Protein AF-A0A9W8IJ47-F1 (afdb_monomer)

Nearest PDB structures (foldseek):
  8hcu-assembly1_A  TM=3.667E-01  e=1.151E-02  Homo sapiens
  3mmt-assembly1_D  TM=3.413E-01  e=1.382E+00  Bartonella henselae
  5g5c-assembly1_A-2  TM=3.439E-01  e=2.532E+00  Pyrococcus furiosus
  1gwj-assembly1_A-2  TM=2.189E-01  e=1.820E+00  Pseudomonas putida

Structure (mmCIF, N/CA/C/O backbone):
data_AF-A0A9W8IJ47-F1
#
_entry.id   AF-A0A9W8IJ47-F1
#
loop_
_atom_site.group_PDB
_atom_site.id
_atom_site.type_symbol
_atom_site.label_atom_id
_atom_site.label_alt_id
_atom_site.label_comp_id
_atom_site.label_asym_id
_atom_site.label_entity_id
_atom_site.label_seq_id
_atom_site.pdbx_PDB_ins_code
_atom_site.Cartn_x
_atom_site.Cartn_y
_atom_site.Cartn_z
_atom_site.occupancy
_atom_site.B_iso_or_equiv
_atom_site.auth_seq_id
_atom_site.auth_comp_id
_atom_site.auth_asym_id
_atom_site.auth_atom_id
_atom_site.pdbx_PDB_model_num
ATOM 1 N N . MET A 1 1 ? -26.830 1.973 49.187 1.00 31.58 1 MET A N 1
ATOM 2 C CA . MET A 1 1 ? -27.663 2.700 48.203 1.00 31.58 1 MET A CA 1
ATOM 3 C C . MET A 1 1 ? -27.195 2.279 46.820 1.00 31.58 1 MET A C 1
ATOM 5 O O . MET A 1 1 ? -26.046 2.543 46.505 1.00 31.58 1 MET A O 1
ATOM 9 N N . ALA A 1 2 ? -28.014 1.557 46.052 1.00 24.42 2 ALA A N 1
ATOM 10 C CA . ALA A 1 2 ? -27.682 1.227 44.665 1.00 24.42 2 ALA A CA 1
ATOM 11 C C . ALA A 1 2 ? -27.904 2.474 43.785 1.00 24.42 2 ALA A C 1
ATOM 13 O O . ALA A 1 2 ? -28.911 3.161 43.996 1.00 24.42 2 ALA A O 1
ATOM 14 N N . PRO A 1 3 ? -26.999 2.806 42.847 1.00 35.06 3 PRO A N 1
ATOM 15 C CA . PRO A 1 3 ? -27.193 3.943 41.955 1.00 35.06 3 PRO A CA 1
ATOM 16 C C . PRO A 1 3 ? -28.468 3.740 41.124 1.00 35.06 3 PRO A C 1
ATOM 18 O O . PRO A 1 3 ? -28.726 2.654 40.604 1.00 35.06 3 PRO A O 1
ATOM 21 N N . ARG A 1 4 ? -29.307 4.781 41.037 1.00 37.47 4 ARG A N 1
ATOM 22 C CA . ARG A 1 4 ? -30.476 4.783 40.149 1.00 37.47 4 ARG A CA 1
ATOM 23 C C . ARG A 1 4 ? -29.964 4.718 38.712 1.00 37.47 4 ARG A C 1
ATOM 25 O O . ARG A 1 4 ? -29.234 5.608 38.297 1.00 37.47 4 ARG A O 1
ATOM 32 N N . VAL A 1 5 ? -30.354 3.672 37.984 1.00 43.00 5 VAL A N 1
ATOM 33 C CA . VAL A 1 5 ? -30.088 3.529 36.546 1.00 43.00 5 VAL A CA 1
ATOM 34 C C . VAL A 1 5 ? -30.678 4.748 35.839 1.00 43.00 5 VAL A C 1
ATOM 36 O O . VAL A 1 5 ? -31.900 4.901 35.810 1.00 43.00 5 VAL A O 1
ATOM 39 N N . SER A 1 6 ? -29.819 5.633 35.338 1.00 50.66 6 SER A N 1
ATOM 40 C CA . SER A 1 6 ? -30.209 6.759 34.495 1.00 50.66 6 SER A CA 1
ATOM 41 C C . SER A 1 6 ? -30.758 6.221 33.178 1.00 50.66 6 SER A C 1
ATOM 43 O O . SER A 1 6 ? -30.148 5.354 32.553 1.00 50.66 6 SER A O 1
ATOM 45 N N . GLU A 1 7 ? -31.937 6.691 32.781 1.00 53.53 7 GLU A N 1
ATOM 46 C CA . GLU A 1 7 ? -32.516 6.345 31.487 1.00 53.53 7 GLU A CA 1
ATOM 47 C C . GLU A 1 7 ? -31.620 6.885 30.368 1.00 53.53 7 GLU A C 1
ATOM 49 O O . GLU A 1 7 ? -31.210 8.044 30.398 1.00 53.53 7 GLU A O 1
ATOM 54 N N . VAL A 1 8 ? -31.297 6.031 29.397 1.00 53.56 8 VAL A N 1
ATOM 55 C CA . VAL A 1 8 ? -30.521 6.418 28.217 1.00 53.56 8 VAL A CA 1
ATOM 56 C C . VAL A 1 8 ? -31.500 6.850 27.130 1.00 53.56 8 VAL A C 1
ATOM 58 O O . VAL A 1 8 ? -32.439 6.113 26.810 1.00 53.56 8 VAL A O 1
ATOM 61 N N . SER A 1 9 ? -31.297 8.047 26.584 1.00 57.19 9 SER A N 1
ATOM 62 C CA . SER A 1 9 ? -32.042 8.577 25.443 1.00 57.19 9 SER A CA 1
ATOM 63 C C . SER A 1 9 ? -31.244 8.375 24.159 1.00 57.19 9 SER A C 1
ATOM 65 O O . SER A 1 9 ? -30.056 8.647 24.152 1.00 57.19 9 SER A O 1
ATOM 67 N N . LEU A 1 10 ? -31.875 7.922 23.079 1.00 59.38 10 LEU A N 1
ATOM 68 C CA . LEU A 1 10 ? -31.297 7.840 21.737 1.00 59.38 10 LEU A CA 1
ATOM 69 C C . LEU A 1 10 ? -32.091 8.753 20.819 1.00 59.38 10 LEU A C 1
ATOM 71 O O . LEU A 1 10 ? -33.274 8.509 20.613 1.00 59.38 10 LEU A O 1
ATOM 75 N N . ASP A 1 11 ? -31.441 9.743 20.227 1.00 63.72 11 ASP A N 1
ATOM 76 C CA . ASP A 1 11 ? -32.071 10.602 19.231 1.00 63.72 11 ASP A CA 1
ATOM 77 C C . ASP A 1 11 ? -31.804 10.064 17.826 1.00 63.72 11 ASP A C 1
ATOM 79 O O . ASP A 1 11 ? -30.655 9.943 17.399 1.00 63.72 11 ASP A O 1
ATOM 83 N N . ILE A 1 12 ? -32.871 9.731 17.103 1.00 61.84 12 ILE A N 1
ATOM 84 C CA . ILE A 1 12 ? -32.817 9.295 15.707 1.00 61.84 12 ILE A CA 1
ATOM 85 C C . ILE A 1 12 ? -33.383 10.419 14.844 1.00 61.84 12 ILE A C 1
ATOM 87 O O . ILE A 1 12 ? -34.569 10.727 14.934 1.00 61.84 12 ILE A O 1
ATOM 91 N N . GLY A 1 13 ? -32.533 11.029 14.019 1.00 55.03 13 GLY A N 1
ATOM 92 C CA . GLY A 1 13 ? -32.951 12.006 13.014 1.00 55.03 13 GLY A CA 1
ATOM 93 C C . GLY A 1 13 ? -33.505 11.325 11.763 1.00 55.03 13 GLY A C 1
ATOM 94 O O . GLY A 1 13 ? -32.897 10.371 11.272 1.00 55.03 13 GLY A O 1
ATOM 95 N N . ASP A 1 14 ? -34.630 11.808 11.240 1.00 62.34 14 ASP A N 1
ATOM 96 C CA . ASP A 1 14 ? -35.089 11.461 9.892 1.00 62.34 14 ASP A CA 1
ATOM 97 C C . ASP A 1 14 ? -34.428 12.347 8.813 1.00 62.34 14 ASP A C 1
ATOM 99 O O . ASP A 1 14 ? -33.626 13.237 9.107 1.00 62.34 14 ASP A O 1
ATOM 103 N N . ALA A 1 15 ? -34.731 12.076 7.539 1.00 59.12 15 ALA A N 1
ATOM 104 C CA . ALA A 1 15 ? -34.169 12.814 6.403 1.00 59.12 15 ALA A CA 1
ATOM 105 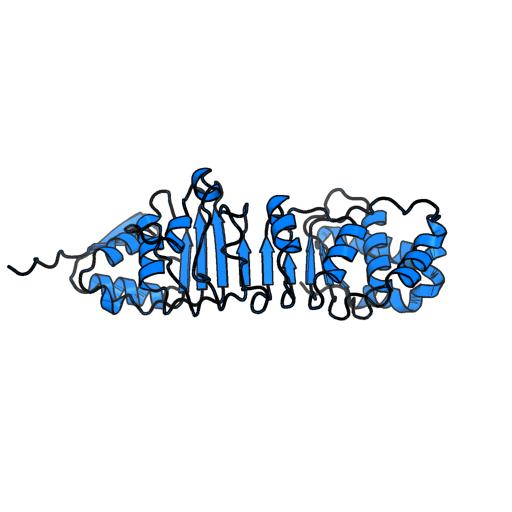C C . ALA A 1 15 ? -34.600 14.292 6.355 1.00 59.12 15 ALA A C 1
ATOM 107 O O . ALA A 1 15 ? -33.936 15.097 5.702 1.00 59.12 15 ALA A O 1
ATOM 108 N N . ASP A 1 16 ? -35.675 14.640 7.063 1.00 70.75 16 ASP A N 1
ATOM 109 C CA . ASP A 1 16 ? -36.245 15.984 7.131 1.00 70.75 16 ASP A CA 1
ATOM 110 C C . ASP A 1 16 ? -35.746 16.757 8.368 1.00 70.75 16 ASP A C 1
ATOM 112 O O . ASP A 1 16 ? -36.112 17.913 8.581 1.00 70.75 16 ASP A O 1
ATOM 116 N N . GLY A 1 17 ? -34.872 16.139 9.172 1.00 67.38 17 GLY A N 1
ATOM 117 C CA . GLY A 1 17 ? -34.279 16.734 10.366 1.00 67.38 17 GLY A CA 1
ATOM 118 C C . GLY A 1 17 ? -35.148 16.633 11.621 1.00 67.38 17 GLY A C 1
ATOM 119 O O . GLY A 1 17 ? -34.801 17.243 12.635 1.00 67.38 17 GLY A O 1
ATOM 120 N N . ASN A 1 18 ? -36.245 15.868 11.603 1.00 63.78 18 ASN A N 1
ATOM 121 C CA . ASN A 1 18 ? -37.026 15.619 12.811 1.00 63.78 18 ASN A CA 1
ATOM 122 C C . ASN A 1 18 ? -36.305 14.600 13.692 1.00 63.78 18 ASN A C 1
ATOM 124 O O . ASN A 1 18 ? -35.883 13.540 13.229 1.00 63.78 18 ASN A O 1
ATOM 128 N N . LEU A 1 19 ? -36.195 14.906 14.983 1.00 58.25 19 LEU A N 1
ATOM 129 C CA . LEU A 1 19 ? -35.566 14.030 15.965 1.00 58.25 19 LEU A CA 1
ATOM 130 C C . LEU A 1 19 ? -36.628 13.198 16.685 1.00 58.25 19 LEU A C 1
ATOM 132 O O . LEU A 1 19 ? -37.563 13.734 17.276 1.00 58.25 19 LEU A O 1
ATOM 136 N N . THR A 1 20 ? -36.454 11.879 16.664 1.00 60.31 20 THR A N 1
ATOM 137 C CA . THR A 1 20 ? -37.205 10.939 17.497 1.00 60.31 20 THR A CA 1
ATOM 138 C C . THR A 1 20 ? -36.323 10.480 18.650 1.00 60.31 20 THR A C 1
ATOM 140 O O . THR A 1 20 ? -35.382 9.717 18.441 1.00 60.31 20 THR A O 1
ATOM 143 N N . THR A 1 21 ? -36.643 10.913 19.868 1.00 65.56 21 THR A N 1
ATOM 144 C CA . THR A 1 21 ? -35.949 10.487 21.089 1.00 65.56 21 THR A CA 1
ATOM 145 C C . THR A 1 21 ? -36.555 9.191 21.633 1.00 65.56 21 THR A C 1
ATOM 147 O O . THR A 1 21 ? -37.711 9.158 22.051 1.00 65.56 21 THR A O 1
ATOM 150 N N . ILE A 1 22 ? -35.768 8.119 21.689 1.00 62.53 22 ILE A N 1
ATOM 151 C CA . ILE A 1 22 ? -36.112 6.856 22.349 1.00 62.53 22 ILE A CA 1
ATOM 152 C C . ILE A 1 22 ? -35.469 6.843 23.737 1.00 62.53 22 ILE A C 1
ATOM 154 O O . ILE A 1 22 ? -34.258 6.684 23.859 1.00 62.53 22 ILE A O 1
ATOM 158 N N . ILE A 1 23 ? -36.269 6.981 24.793 1.00 59.66 23 ILE A N 1
ATOM 159 C CA . ILE A 1 23 ? -35.800 6.948 26.186 1.00 59.66 23 ILE A CA 1
ATOM 160 C C . ILE A 1 23 ? -36.163 5.601 26.808 1.00 59.66 23 ILE A C 1
ATOM 162 O O . ILE A 1 23 ? -37.322 5.189 26.767 1.00 59.66 23 ILE A O 1
ATOM 166 N N . GLY A 1 24 ? -35.190 4.902 27.396 1.00 61.34 24 GLY A N 1
ATOM 167 C CA . GLY A 1 24 ? -35.4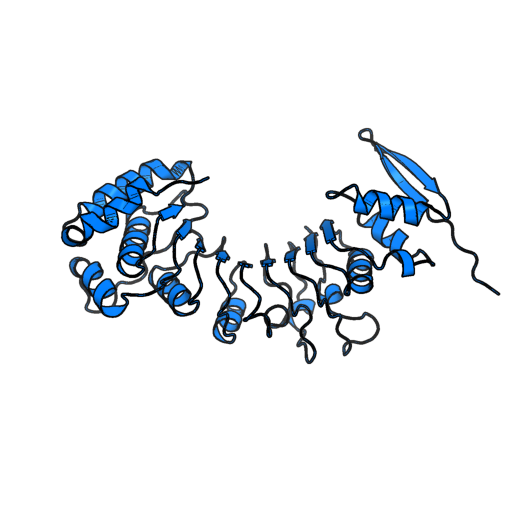84 3.673 28.128 1.00 61.34 24 GLY A CA 1
ATOM 168 C C . GLY A 1 24 ? -34.269 2.843 28.535 1.00 61.34 24 GLY A C 1
ATOM 169 O O . GLY A 1 24 ? -33.184 2.936 27.967 1.00 61.34 24 GLY A O 1
ATOM 170 N N . LYS A 1 25 ? -34.470 1.944 29.508 1.00 53.31 25 LYS A N 1
ATOM 171 C CA . LYS A 1 25 ? -33.441 0.985 29.968 1.00 53.31 25 LYS A CA 1
ATOM 172 C C . LYS A 1 25 ? -32.910 0.068 28.861 1.00 53.31 25 LYS A C 1
ATOM 174 O O . LYS A 1 25 ? -31.796 -0.428 28.961 1.00 53.31 25 LYS A O 1
ATOM 179 N N . HIS A 1 26 ? -33.701 -0.152 27.811 1.00 54.47 26 HIS A N 1
ATOM 180 C CA . HIS A 1 26 ? -33.344 -1.022 26.690 1.00 54.47 26 HIS A CA 1
ATOM 181 C C . HIS A 1 26 ? -32.793 -0.257 25.479 1.00 54.47 26 HIS A C 1
ATOM 183 O O . HIS A 1 26 ? -32.459 -0.872 24.469 1.00 54.47 26 HIS A O 1
ATOM 189 N N . THR A 1 27 ? -32.647 1.068 25.566 1.00 60.47 27 THR A N 1
ATOM 190 C CA . THR A 1 27 ? -32.101 1.885 24.477 1.00 60.47 27 THR A CA 1
ATOM 191 C C . THR A 1 27 ? -30.657 1.495 24.147 1.00 60.47 27 THR A C 1
ATOM 193 O O . THR A 1 27 ? -30.306 1.442 22.972 1.00 60.47 27 THR A O 1
ATOM 196 N N . CYS A 1 28 ? -29.855 1.081 25.141 1.00 55.84 28 CYS A N 1
ATOM 197 C CA . CYS A 1 28 ? -28.520 0.512 24.908 1.00 55.84 28 CYS A CA 1
ATOM 198 C C . CYS A 1 28 ? -28.578 -0.765 24.045 1.00 55.84 28 CYS A C 1
ATOM 200 O O . CYS A 1 28 ? -27.729 -0.946 23.179 1.00 55.84 28 CYS A O 1
ATOM 202 N N . PHE A 1 29 ? -29.599 -1.622 24.215 1.00 53.69 29 PHE A N 1
ATOM 203 C CA . PHE A 1 29 ? -29.802 -2.823 23.387 1.00 53.69 29 PHE A CA 1
ATOM 204 C C . PHE A 1 29 ? -30.261 -2.485 21.970 1.00 53.69 29 PHE A C 1
ATOM 206 O O . PHE A 1 29 ? -29.869 -3.168 21.030 1.00 53.69 29 PHE A O 1
ATOM 213 N N . LEU A 1 30 ? -31.093 -1.456 21.800 1.00 59.81 30 LEU A N 1
ATOM 214 C CA . LEU A 1 30 ? -31.491 -0.957 20.483 1.00 59.81 30 LEU A CA 1
ATOM 215 C C . LEU A 1 30 ? -30.288 -0.352 19.754 1.00 59.81 30 LEU A C 1
ATOM 217 O O . LEU A 1 30 ? -30.065 -0.705 18.607 1.00 59.81 30 LEU A O 1
ATOM 221 N N . LEU A 1 31 ? -29.456 0.441 20.432 1.00 62.28 31 LEU A N 1
ATOM 222 C CA . LEU A 1 31 ? -28.173 0.930 19.916 1.00 62.28 31 LEU A CA 1
ATOM 223 C C . LEU A 1 31 ? -27.217 -0.210 19.541 1.00 62.28 31 LEU A C 1
ATOM 225 O O . LEU A 1 31 ? -26.634 -0.168 18.466 1.00 62.28 31 LEU A O 1
ATOM 229 N N . LEU A 1 32 ? -27.086 -1.238 20.386 1.00 57.38 32 LEU A N 1
ATOM 230 C CA . LEU A 1 32 ? -26.255 -2.426 20.133 1.00 57.38 32 LEU A CA 1
ATOM 231 C C . LEU A 1 32 ? -26.757 -3.265 18.953 1.00 57.38 32 LEU A C 1
ATOM 233 O O . LEU A 1 32 ? -25.961 -3.720 18.137 1.00 57.38 32 LEU A O 1
ATOM 237 N N . ASN A 1 33 ? -28.070 -3.482 18.853 1.00 52.88 33 ASN A N 1
ATOM 238 C CA . ASN A 1 33 ? -28.674 -4.223 17.743 1.00 52.88 33 ASN A CA 1
ATOM 239 C C . ASN A 1 33 ? -28.635 -3.407 16.447 1.00 52.88 33 ASN A C 1
ATOM 241 O O . ASN A 1 33 ? -28.330 -3.938 15.384 1.00 52.88 33 ASN A O 1
ATOM 245 N N . LEU A 1 34 ? -28.887 -2.100 16.525 1.00 60.19 34 LEU A N 1
ATOM 246 C CA . LEU A 1 34 ? -28.758 -1.202 15.385 1.00 60.19 34 LEU A CA 1
ATOM 247 C C . LEU A 1 34 ? -27.296 -1.067 14.954 1.00 60.19 34 LEU A C 1
ATOM 249 O O . LEU A 1 34 ? -27.063 -1.018 13.759 1.00 60.19 34 LEU A O 1
ATOM 253 N N . SER A 1 35 ? -26.307 -1.091 15.852 1.00 55.88 35 SER A N 1
ATOM 254 C CA . SER A 1 35 ? -24.886 -1.065 15.473 1.00 55.88 35 SER A CA 1
ATOM 255 C C . SER A 1 35 ? -24.400 -2.392 14.881 1.00 55.88 35 SER A C 1
ATOM 257 O O . SER A 1 35 ? -23.571 -2.390 13.973 1.00 55.88 35 SER A O 1
ATOM 259 N N . THR A 1 36 ? -24.951 -3.533 15.313 1.00 49.91 36 THR A N 1
ATOM 260 C CA . THR A 1 36 ? -24.668 -4.836 14.679 1.00 49.91 36 THR A CA 1
ATOM 261 C C . THR A 1 36 ? -25.337 -4.990 13.311 1.00 49.91 36 THR A C 1
ATOM 263 O O . THR A 1 36 ? -24.776 -5.648 12.432 1.00 49.91 36 THR A O 1
ATOM 266 N N . ILE A 1 37 ? -26.512 -4.385 13.103 1.00 48.31 37 ILE A N 1
ATOM 267 C CA . ILE A 1 37 ? -27.277 -4.471 11.847 1.00 48.31 37 ILE A CA 1
ATOM 268 C C . ILE A 1 37 ? -26.858 -3.375 10.851 1.00 48.31 37 ILE A C 1
ATOM 270 O O . ILE A 1 37 ? -26.658 -3.648 9.665 1.00 48.31 37 ILE A O 1
ATOM 274 N N . ALA A 1 38 ? -26.678 -2.138 11.307 1.00 48.47 38 ALA A N 1
ATOM 275 C CA . ALA A 1 38 ? -26.280 -0.998 10.490 1.00 48.47 38 ALA A CA 1
ATOM 276 C C . ALA A 1 38 ? -24.753 -0.935 10.389 1.00 48.47 38 ALA A C 1
ATOM 278 O O . ALA A 1 38 ? -24.094 -0.110 11.013 1.00 48.47 38 ALA A O 1
ATOM 279 N N . ARG A 1 39 ? -24.185 -1.794 9.537 1.00 45.72 39 ARG A N 1
ATOM 280 C CA . ARG A 1 39 ? -22.751 -1.858 9.189 1.00 45.72 39 ARG A CA 1
ATOM 281 C C . ARG A 1 39 ? -22.115 -0.545 8.678 1.00 45.72 39 ARG A C 1
ATOM 283 O O . ARG A 1 39 ? -21.010 -0.621 8.152 1.00 45.72 39 ARG A O 1
ATOM 290 N N . LYS A 1 40 ? -22.783 0.618 8.708 1.00 43.09 40 LYS A N 1
ATOM 291 C CA . LYS A 1 40 ? -22.307 1.797 7.965 1.00 43.09 40 LYS A CA 1
ATOM 292 C C . LYS A 1 40 ? -22.417 3.184 8.587 1.00 43.09 40 LYS A C 1
ATOM 294 O O . LYS A 1 40 ? -21.742 4.049 8.051 1.00 43.09 40 LYS A O 1
ATOM 299 N N . THR A 1 41 ? -23.175 3.454 9.651 1.00 43.94 41 THR A N 1
ATOM 300 C CA . THR A 1 41 ? -23.253 4.844 10.163 1.00 43.94 41 THR A CA 1
ATOM 301 C C . THR A 1 41 ? -24.040 4.924 11.471 1.00 43.94 41 THR A C 1
ATOM 303 O O . THR A 1 41 ? -25.230 5.225 11.468 1.00 43.94 41 THR A O 1
ATOM 306 N N . LEU A 1 42 ? -23.397 4.675 12.614 1.00 48.00 42 LEU A N 1
ATOM 307 C CA . LEU A 1 42 ? -23.976 5.009 13.921 1.00 48.00 42 LEU A CA 1
ATOM 308 C C . LEU A 1 42 ? -23.004 5.858 14.754 1.00 48.00 42 LEU A C 1
ATOM 310 O O . LEU A 1 42 ? -22.061 5.370 15.363 1.00 48.00 42 LEU A O 1
ATOM 314 N N . PHE A 1 43 ? -23.285 7.160 14.654 1.00 54.94 43 PHE A N 1
ATOM 315 C CA . PHE A 1 43 ? -22.956 8.357 15.432 1.00 54.94 43 PHE A CA 1
ATOM 316 C C . PHE A 1 43 ? -22.051 8.251 16.671 1.00 54.94 43 PHE A C 1
ATOM 318 O O . PHE A 1 43 ? -22.380 7.587 17.652 1.00 54.94 43 PHE A O 1
ATOM 325 N N . ALA A 1 44 ? -21.024 9.110 16.700 1.00 53.59 44 ALA A N 1
ATOM 326 C CA . ALA A 1 44 ? -20.198 9.421 17.872 1.00 53.59 44 ALA A CA 1
ATOM 327 C C . ALA A 1 44 ? -21.020 9.747 19.144 1.00 53.59 44 ALA A C 1
ATOM 329 O O . ALA A 1 44 ? -20.644 9.347 20.247 1.00 53.59 44 ALA A O 1
ATOM 330 N N . ASN A 1 45 ? -22.193 10.380 18.996 1.00 53.94 45 ASN A N 1
ATOM 331 C CA . ASN A 1 45 ? -23.114 10.656 20.109 1.00 53.94 45 ASN A CA 1
ATOM 332 C C . ASN A 1 45 ? -23.708 9.384 20.739 1.00 53.94 45 ASN A C 1
ATOM 334 O O . ASN A 1 45 ? -23.854 9.317 21.960 1.00 53.94 45 ASN A O 1
ATOM 338 N N . GLY A 1 46 ? -23.987 8.352 19.935 1.00 60.19 46 GLY A N 1
ATOM 339 C CA . GLY A 1 46 ? -24.446 7.055 20.438 1.00 60.19 46 GLY A CA 1
ATOM 340 C C . GLY A 1 46 ? -23.366 6.341 21.256 1.00 60.19 46 GLY A C 1
ATOM 341 O O . GLY A 1 46 ? -23.677 5.693 22.253 1.00 60.19 46 GLY A O 1
ATOM 342 N N . CYS A 1 47 ? -22.088 6.520 20.905 1.00 62.53 47 CYS A N 1
ATOM 343 C CA . CYS A 1 47 ? -20.968 5.951 21.658 1.00 62.53 47 CYS A CA 1
ATOM 344 C C . CYS A 1 47 ? -20.844 6.556 23.064 1.00 62.53 47 CYS A C 1
ATOM 346 O O . CYS A 1 47 ? -20.678 5.806 24.024 1.00 62.53 47 CYS A O 1
ATOM 348 N N . LYS A 1 48 ? -21.009 7.879 23.220 1.00 62.69 48 LYS A N 1
ATOM 349 C CA . LYS A 1 48 ? -21.008 8.538 24.545 1.00 62.69 48 LYS A CA 1
ATOM 350 C C . LYS A 1 48 ? -22.110 7.992 25.455 1.00 62.69 48 LYS A C 1
ATOM 352 O O . LYS A 1 48 ? -21.881 7.715 26.630 1.00 62.69 48 LYS A O 1
ATOM 357 N N . GLN A 1 49 ? -23.300 7.787 24.896 1.00 61.97 49 GLN A N 1
ATOM 358 C CA . GLN A 1 49 ? -24.447 7.239 25.622 1.00 61.97 49 GLN A CA 1
ATOM 359 C C . GLN A 1 49 ? -24.269 5.754 25.973 1.00 61.97 49 GLN A C 1
ATOM 361 O O . GLN A 1 49 ? -24.657 5.335 27.062 1.00 61.97 49 GLN A O 1
ATOM 366 N N . LEU A 1 50 ? -23.648 4.963 25.089 1.00 62.97 50 LEU A N 1
ATOM 367 C CA . LEU A 1 50 ? -23.322 3.555 25.345 1.00 62.97 50 LEU A CA 1
ATOM 368 C C . LEU A 1 50 ? -22.299 3.391 26.472 1.00 62.97 50 LEU A C 1
ATOM 370 O O . LEU A 1 50 ? -22.467 2.517 27.319 1.00 62.97 50 LEU A O 1
ATOM 374 N N . VAL A 1 51 ? -21.274 4.243 26.507 1.00 62.72 51 VAL A N 1
ATOM 375 C CA . VAL A 1 51 ? -20.263 4.261 27.575 1.00 62.72 51 VAL A CA 1
ATOM 376 C C . VAL A 1 51 ? -20.881 4.595 28.936 1.00 62.72 51 VAL A C 1
ATOM 378 O O . VAL A 1 51 ? -20.473 4.037 29.950 1.00 62.72 51 VAL A O 1
ATOM 381 N N . ALA A 1 52 ? -21.894 5.462 28.977 1.00 63.06 52 ALA A N 1
ATOM 382 C CA . ALA A 1 52 ? -22.598 5.809 30.212 1.00 63.06 52 ALA A CA 1
ATOM 383 C C . ALA A 1 52 ? -23.565 4.711 30.710 1.00 63.06 52 ALA A C 1
ATOM 385 O O . ALA A 1 52 ? -24.157 4.853 31.783 1.00 63.06 52 ALA A O 1
ATOM 386 N N . CYS A 1 53 ? -23.758 3.625 29.950 1.00 62.34 53 CYS A N 1
ATOM 387 C CA . CYS A 1 53 ? -24.696 2.559 30.288 1.00 62.34 53 CYS A CA 1
ATOM 388 C C . CYS A 1 53 ? -24.092 1.629 31.365 1.00 62.34 53 CYS A C 1
ATOM 390 O O . CYS A 1 53 ? -23.074 0.990 31.110 1.00 62.34 53 CYS A O 1
ATOM 392 N N . PRO A 1 54 ? -24.701 1.483 32.559 1.00 58.81 54 PRO A N 1
ATOM 393 C CA . PRO A 1 54 ? -24.126 0.692 33.655 1.00 58.81 54 PRO A CA 1
ATOM 394 C C . PRO A 1 54 ? -24.002 -0.815 33.355 1.00 58.81 54 PRO A C 1
ATOM 396 O O . PRO A 1 54 ? -23.211 -1.496 34.001 1.00 58.81 54 PRO A O 1
ATOM 399 N N . ASP A 1 55 ? -24.714 -1.327 32.343 1.00 62.59 55 ASP A N 1
ATOM 400 C CA . ASP A 1 55 ? -24.615 -2.709 31.842 1.00 62.59 55 ASP A CA 1
ATOM 401 C C . ASP A 1 55 ? -23.571 -2.860 30.708 1.00 62.59 55 ASP A C 1
ATOM 403 O O . ASP A 1 55 ? -23.767 -3.578 29.724 1.00 62.59 55 ASP A O 1
ATOM 407 N N . LEU A 1 56 ? -22.422 -2.193 30.857 1.00 57.31 56 LEU A N 1
ATOM 408 C CA . LEU A 1 56 ? -21.272 -2.214 29.937 1.00 57.31 56 LEU A CA 1
ATOM 409 C C . LEU A 1 56 ? -20.814 -3.623 29.523 1.00 57.31 56 LEU A C 1
ATOM 411 O O . LEU A 1 56 ? -20.336 -3.807 28.406 1.00 57.31 56 LEU A O 1
ATOM 415 N N . ALA A 1 57 ? -21.019 -4.635 30.373 1.00 56.41 57 ALA A N 1
ATOM 416 C CA . ALA A 1 57 ? -20.666 -6.029 30.091 1.00 56.41 57 ALA A CA 1
ATOM 417 C C . ALA A 1 57 ? -21.337 -6.599 28.821 1.00 56.41 57 ALA A C 1
ATOM 419 O O . ALA A 1 57 ? -20.810 -7.526 28.205 1.00 56.41 57 ALA A O 1
ATOM 420 N N . LEU A 1 58 ? -22.487 -6.053 28.408 1.00 55.16 58 LEU A N 1
ATOM 421 C CA . LEU A 1 58 ? -23.180 -6.445 27.174 1.00 55.16 58 LEU A CA 1
ATOM 422 C C . LEU A 1 58 ? -22.591 -5.795 25.916 1.00 55.16 58 LEU A C 1
ATOM 424 O O . LEU A 1 58 ? -22.757 -6.334 24.822 1.00 55.16 58 LEU A O 1
ATOM 428 N N . VAL A 1 59 ? -21.882 -4.674 26.068 1.00 58.84 59 VAL A N 1
ATOM 429 C CA . VAL A 1 59 ? -21.230 -3.944 24.973 1.00 58.84 59 VAL A CA 1
ATOM 430 C C . VAL A 1 59 ? -19.930 -4.632 24.534 1.00 58.84 59 VAL A C 1
ATOM 432 O O . VAL A 1 59 ? -19.512 -4.418 23.405 1.00 58.84 59 VAL A O 1
ATOM 435 N N . CYS A 1 60 ? -19.343 -5.509 25.362 1.00 64.94 60 CYS A N 1
ATOM 436 C CA . CYS A 1 60 ? -18.044 -6.190 25.187 1.00 64.94 60 CYS A CA 1
ATOM 437 C C . CYS A 1 60 ? -17.982 -7.284 24.093 1.00 64.94 60 CYS A C 1
ATOM 439 O O . CYS A 1 60 ? -17.321 -8.310 24.277 1.00 64.94 60 CYS A O 1
ATOM 441 N N . LYS A 1 61 ? -18.713 -7.137 22.984 1.00 79.50 61 LYS A N 1
ATOM 442 C CA . LYS A 1 61 ? -18.713 -8.115 21.877 1.00 79.50 61 LYS A CA 1
ATOM 443 C C . LYS A 1 61 ? -18.611 -7.492 20.489 1.00 79.50 61 LYS A C 1
ATOM 445 O O . LYS A 1 61 ? -18.882 -8.172 19.498 1.00 79.50 61 LYS A O 1
ATOM 450 N N . LEU A 1 62 ? -18.235 -6.221 20.384 1.00 84.19 62 LEU A N 1
ATOM 451 C CA . LEU A 1 62 ? -18.042 -5.596 19.080 1.00 84.19 62 LEU A CA 1
ATOM 452 C C . LEU A 1 62 ? -16.840 -6.226 18.375 1.00 84.19 62 LEU A C 1
ATOM 454 O O . LEU A 1 62 ? -15.749 -6.324 18.933 1.00 84.19 62 LEU A O 1
ATOM 458 N N . SER A 1 63 ? -17.048 -6.639 17.126 1.00 88.38 63 SER A N 1
ATOM 459 C CA . SER A 1 63 ? -15.987 -7.141 16.248 1.00 88.38 63 SER A CA 1
ATOM 460 C C . SER A 1 63 ? -15.507 -6.092 15.246 1.00 88.38 63 SER A C 1
ATOM 462 O O . SER A 1 63 ? -14.468 -6.279 14.619 1.00 88.38 63 SER A O 1
ATOM 464 N N . CYS A 1 64 ? -16.249 -4.998 15.069 1.00 89.81 64 CYS A N 1
ATOM 465 C CA . CYS A 1 64 ? -15.934 -3.938 14.119 1.00 89.81 64 CYS A CA 1
ATOM 466 C C . CYS A 1 64 ? -16.340 -2.574 14.686 1.00 89.81 64 CYS A C 1
ATOM 468 O O . CYS A 1 64 ? -17.442 -2.443 15.221 1.00 89.81 64 CYS A O 1
ATOM 470 N N . ILE A 1 65 ? -15.471 -1.578 14.531 1.00 88.56 65 ILE A N 1
ATOM 471 C CA . ILE A 1 65 ? -15.782 -0.155 14.684 1.00 88.56 65 ILE A CA 1
ATOM 472 C C . ILE A 1 65 ? -15.476 0.515 13.351 1.00 88.56 65 ILE A C 1
ATOM 474 O O . ILE A 1 65 ? -14.389 0.346 12.809 1.00 88.56 65 ILE A O 1
ATOM 478 N N . ASP A 1 66 ? -16.440 1.258 12.829 1.00 86.81 66 ASP A N 1
ATOM 479 C CA . ASP A 1 66 ? -16.347 1.966 11.556 1.00 86.81 66 ASP A CA 1
ATOM 480 C C . ASP A 1 66 ? -17.087 3.297 11.724 1.00 86.81 66 ASP A C 1
ATOM 482 O O . ASP A 1 66 ? -18.319 3.329 11.806 1.00 86.81 66 ASP A O 1
ATOM 486 N N . CYS A 1 67 ? -16.340 4.383 11.937 1.00 86.38 67 CYS A N 1
ATOM 487 C CA . CYS A 1 67 ? -16.941 5.657 12.317 1.00 86.38 67 CYS A CA 1
ATOM 488 C C . CYS A 1 67 ? -16.109 6.883 11.935 1.00 86.38 67 CYS A C 1
ATOM 490 O O . CYS A 1 67 ? -14.877 6.888 11.978 1.00 86.38 67 CYS A O 1
ATOM 492 N N . ASN A 1 68 ? -16.824 7.969 11.643 1.00 86.19 68 ASN A N 1
ATOM 493 C CA . ASN A 1 68 ? -16.268 9.314 11.604 1.00 86.19 68 ASN A CA 1
ATOM 494 C C . ASN A 1 68 ? -16.366 9.934 13.007 1.00 86.19 68 ASN A C 1
ATOM 496 O O . ASN A 1 68 ? -17.452 9.932 13.590 1.00 86.19 68 ASN A O 1
ATOM 500 N N . ILE A 1 69 ? -15.260 10.448 13.536 1.00 86.12 69 ILE A N 1
ATOM 501 C CA . ILE A 1 69 ? -15.189 11.065 14.864 1.00 86.12 69 ILE A CA 1
ATOM 502 C C . ILE A 1 69 ? -15.001 12.578 14.753 1.00 86.12 69 ILE A C 1
ATOM 504 O O . ILE A 1 69 ? -14.266 13.075 13.893 1.00 86.12 69 ILE A O 1
ATOM 508 N N . ASP A 1 70 ? -15.699 13.299 15.623 1.00 84.88 70 ASP A N 1
ATOM 509 C CA . ASP A 1 70 ? -15.555 14.740 15.809 1.00 84.88 70 ASP A CA 1
ATOM 510 C C . ASP A 1 70 ? -14.425 15.051 16.812 1.00 84.88 70 ASP A C 1
ATOM 512 O O . ASP A 1 70 ? -13.590 14.190 17.105 1.00 84.88 70 ASP A O 1
ATOM 516 N N . GLU A 1 71 ? -14.365 16.291 17.302 1.00 81.31 71 GLU A N 1
ATOM 517 C CA . GLU A 1 71 ? -13.366 16.733 18.286 1.00 81.31 71 GLU A CA 1
ATOM 518 C C . GLU A 1 71 ? -13.446 15.946 19.610 1.00 81.31 71 GLU A C 1
ATOM 520 O O . GLU A 1 71 ? -12.423 15.724 20.256 1.00 81.31 71 GLU A O 1
ATOM 525 N N . ASP A 1 72 ? -14.629 15.454 20.002 1.00 83.31 72 ASP A N 1
ATOM 526 C CA . ASP A 1 72 ? -14.815 14.675 21.229 1.00 83.31 72 ASP A CA 1
ATOM 527 C C . ASP A 1 72 ? -14.879 13.172 20.923 1.00 83.31 72 ASP A C 1
ATOM 529 O O . ASP A 1 72 ? -15.909 12.492 21.004 1.00 83.31 72 ASP A O 1
ATOM 533 N N . SER A 1 73 ? -13.701 12.658 20.583 1.00 82.00 73 SER A N 1
ATOM 534 C CA . SER A 1 73 ? -13.443 11.255 20.247 1.00 82.00 73 SER A CA 1
ATOM 535 C C . SER A 1 73 ? -13.451 10.290 21.443 1.00 82.00 73 SER A C 1
ATOM 537 O O . SER A 1 73 ? -13.435 9.069 21.245 1.00 82.00 73 SER A O 1
ATOM 539 N N . SER A 1 74 ? -13.502 10.810 22.674 1.00 84.62 74 SER A N 1
ATOM 540 C CA . SER A 1 74 ? -13.284 10.058 23.919 1.00 84.62 74 SER A CA 1
ATOM 541 C C . SER A 1 74 ? -14.170 8.811 24.031 1.00 84.62 74 SER A C 1
ATOM 543 O O . SER A 1 74 ? -13.678 7.707 24.271 1.00 84.62 74 SER A O 1
ATOM 545 N N . GLY A 1 75 ? -15.469 8.953 23.751 1.00 83.19 75 GLY A N 1
ATOM 546 C CA . GLY A 1 75 ? -16.434 7.856 23.844 1.00 83.19 75 GLY A CA 1
ATOM 547 C C . GLY A 1 75 ? -16.182 6.726 22.841 1.00 83.19 75 GLY A C 1
ATOM 548 O O . GLY A 1 75 ? -16.368 5.556 23.171 1.00 83.19 75 GLY A O 1
ATOM 549 N N . VAL A 1 76 ? -15.725 7.044 21.626 1.00 86.31 76 VAL A N 1
ATOM 550 C CA . VAL A 1 76 ? -15.411 6.034 20.600 1.00 86.31 76 VAL A CA 1
ATOM 551 C C . VAL A 1 76 ? -14.137 5.279 20.961 1.00 86.31 76 VAL A C 1
ATOM 553 O O . VAL A 1 76 ? -14.102 4.052 20.866 1.00 86.31 76 VAL A O 1
ATOM 556 N N . LEU A 1 77 ? -13.105 5.993 21.410 1.00 89.94 77 LEU A N 1
ATOM 557 C CA . LEU A 1 77 ? -11.851 5.377 21.838 1.00 89.94 77 LEU A CA 1
ATOM 558 C C . LEU A 1 77 ? -12.070 4.499 23.075 1.00 89.94 77 LEU A C 1
ATOM 560 O O . LEU A 1 77 ? -11.586 3.371 23.129 1.00 89.94 77 LEU A O 1
ATOM 564 N N . GLN A 1 78 ? -12.877 4.946 24.039 1.00 87.06 78 GLN A N 1
ATOM 565 C CA . GLN A 1 78 ? -13.267 4.126 25.184 1.00 87.06 78 GLN A CA 1
ATOM 566 C C . GLN A 1 78 ? -14.054 2.881 24.766 1.00 87.06 78 GLN A C 1
ATOM 568 O O . GLN A 1 78 ? -13.760 1.784 25.240 1.00 87.06 78 GLN A O 1
ATOM 573 N N . LEU A 1 79 ? -15.004 3.017 23.838 1.00 86.44 79 LEU A N 1
ATOM 574 C CA . LEU A 1 79 ? -15.740 1.880 23.292 1.00 86.44 79 LEU A CA 1
ATOM 575 C C . LEU A 1 79 ? -14.808 0.864 22.616 1.00 86.44 79 LEU A C 1
ATOM 577 O O . LEU A 1 79 ? -14.993 -0.343 22.794 1.00 86.44 79 LEU A O 1
ATOM 581 N N . ALA A 1 80 ? -13.802 1.341 21.876 1.00 91.12 80 ALA A N 1
ATOM 582 C CA . ALA A 1 80 ? -12.784 0.488 21.276 1.00 91.12 80 ALA A CA 1
ATOM 583 C C . ALA A 1 80 ? -12.002 -0.286 22.344 1.00 91.12 80 ALA A C 1
ATOM 585 O O . ALA A 1 80 ? -11.905 -1.510 22.264 1.00 91.12 80 ALA A O 1
ATOM 586 N N . ARG A 1 81 ? -11.541 0.400 23.395 1.00 91.69 81 ARG A N 1
ATOM 587 C CA . ARG A 1 81 ? -10.801 -0.219 24.504 1.00 91.69 81 ARG A CA 1
ATOM 588 C C . ARG A 1 81 ? -11.618 -1.282 25.239 1.00 91.69 81 ARG A C 1
ATOM 590 O O . ARG A 1 81 ? -11.136 -2.391 25.454 1.00 91.69 81 ARG A O 1
ATOM 597 N N . LEU A 1 82 ? -12.886 -0.994 25.534 1.00 89.00 82 LEU A N 1
ATOM 598 C CA . LEU A 1 82 ? -13.819 -1.939 26.169 1.00 89.00 82 LEU A CA 1
ATOM 599 C C . LEU A 1 82 ? -14.071 -3.206 25.336 1.00 89.00 82 LEU A C 1
ATOM 601 O O . LEU A 1 82 ? -14.514 -4.224 25.869 1.00 89.00 82 LEU A O 1
ATOM 605 N N . ASN A 1 83 ? -13.793 -3.144 24.034 1.00 90.94 83 ASN A N 1
ATOM 606 C CA . ASN A 1 83 ? -13.956 -4.236 23.081 1.00 90.94 83 ASN A CA 1
ATOM 607 C C . ASN A 1 83 ? -12.622 -4.756 22.532 1.00 90.94 83 ASN A C 1
ATOM 609 O O . ASN A 1 83 ? -12.609 -5.497 21.547 1.00 90.94 83 ASN A O 1
ATOM 613 N N . ALA A 1 84 ? -11.490 -4.415 23.154 1.00 94.38 84 ALA A N 1
ATOM 614 C CA . ALA A 1 84 ? -10.175 -4.753 22.616 1.00 94.38 84 ALA A CA 1
ATOM 615 C C . ALA A 1 84 ? -9.990 -6.266 22.393 1.00 94.38 84 ALA A C 1
ATOM 617 O O . ALA A 1 84 ? -9.409 -6.691 21.395 1.00 94.38 84 ALA A O 1
ATOM 618 N N . LEU A 1 85 ? -10.580 -7.088 23.269 1.00 94.50 85 LEU A N 1
ATOM 619 C CA . LEU A 1 85 ? -10.536 -8.551 23.198 1.00 94.50 85 LEU A CA 1
ATOM 620 C C . LEU A 1 85 ? -11.482 -9.176 22.160 1.00 94.50 85 LEU A C 1
ATOM 622 O O . LEU A 1 85 ? -11.474 -10.396 22.014 1.00 94.50 85 LEU A O 1
ATOM 626 N N . THR A 1 86 ? -12.306 -8.400 21.455 1.00 92.31 86 THR A N 1
ATOM 627 C CA . THR A 1 86 ? -13.234 -8.922 20.432 1.00 92.31 86 THR A CA 1
ATOM 628 C C . THR A 1 86 ? -13.096 -8.234 19.081 1.00 92.31 86 THR A C 1
ATOM 630 O O . THR A 1 86 ? -13.473 -8.823 18.065 1.00 92.31 86 THR A O 1
ATOM 633 N N . LEU A 1 87 ? -12.539 -7.020 19.043 1.00 94.56 87 LEU A N 1
ATOM 634 C CA . LEU A 1 87 ? -12.398 -6.242 17.819 1.00 94.56 87 LEU A CA 1
ATOM 635 C C . LEU A 1 87 ? -11.462 -6.910 16.813 1.00 94.56 87 LEU A C 1
ATOM 637 O O . LEU A 1 87 ? -10.349 -7.320 17.128 1.00 94.56 87 LEU A O 1
ATOM 641 N N . GLN A 1 88 ? -11.936 -6.965 15.571 1.00 96.00 88 GLN A N 1
ATOM 642 C CA . GLN A 1 88 ? -11.217 -7.453 14.397 1.00 96.00 88 GLN A CA 1
ATOM 643 C C . GLN A 1 88 ? -10.939 -6.330 13.396 1.00 96.00 88 GLN A C 1
ATOM 645 O O . GLN A 1 88 ? -9.960 -6.400 12.651 1.00 96.00 88 GLN A O 1
ATOM 650 N N . THR A 1 89 ? -11.764 -5.282 13.396 1.00 95.06 89 THR A N 1
ATOM 651 C CA . THR A 1 89 ? -11.640 -4.138 12.490 1.00 95.06 89 THR A CA 1
ATOM 652 C C . THR A 1 89 ? -11.894 -2.831 13.231 1.00 95.06 89 THR A C 1
ATOM 654 O O . THR A 1 89 ? -12.869 -2.722 13.973 1.00 95.06 89 THR A O 1
ATOM 657 N N . ILE A 1 90 ? -11.026 -1.846 13.017 1.00 95.06 90 ILE A N 1
ATOM 658 C CA . ILE A 1 90 ? -11.203 -0.467 13.474 1.00 95.06 90 ILE A CA 1
ATOM 659 C C . ILE A 1 90 ? -10.915 0.449 12.290 1.00 95.06 90 ILE A C 1
ATOM 661 O O . ILE A 1 90 ? -9.785 0.497 11.810 1.00 95.06 90 ILE A O 1
ATOM 665 N N . ASN A 1 91 ? -11.932 1.179 11.851 1.00 94.88 91 ASN A N 1
ATOM 666 C CA . ASN A 1 91 ? -11.847 2.200 10.823 1.00 94.88 91 ASN A CA 1
ATOM 667 C C . ASN A 1 91 ? -12.291 3.533 11.431 1.00 94.88 91 ASN A C 1
ATOM 669 O O . ASN A 1 91 ? -13.454 3.705 11.802 1.00 94.88 91 ASN A O 1
ATOM 673 N N . ILE A 1 92 ? -11.351 4.461 11.565 1.00 92.44 92 ILE A N 1
ATOM 674 C CA . ILE A 1 92 ? -11.577 5.775 12.159 1.00 92.44 92 ILE A CA 1
ATOM 675 C C . ILE A 1 92 ? -11.212 6.842 11.136 1.00 92.44 92 ILE A C 1
ATOM 677 O O . ILE A 1 92 ? -10.086 6.883 10.634 1.00 92.44 92 ILE A O 1
ATOM 681 N N . TRP A 1 93 ? -12.149 7.748 10.875 1.00 92.88 93 TRP A N 1
ATOM 682 C CA . TRP A 1 93 ? -11.902 8.948 10.079 1.00 92.88 93 TRP A CA 1
ATOM 683 C C . TRP A 1 93 ? -12.219 10.190 10.904 1.00 92.88 93 TRP A C 1
ATOM 685 O O . TRP A 1 93 ? -13.171 10.197 11.671 1.00 92.88 93 TRP A O 1
ATOM 695 N N . SER A 1 94 ? -11.420 11.239 10.760 1.00 91.19 94 SER A N 1
ATOM 696 C CA . SER A 1 94 ? -11.688 12.547 11.336 1.00 91.19 94 SER A CA 1
ATOM 697 C C . SER A 1 94 ? -11.117 13.640 10.447 1.00 91.19 94 SER A C 1
ATOM 699 O O . SER A 1 94 ? -9.982 13.555 9.966 1.00 91.19 94 SER A O 1
ATOM 701 N N . TYR A 1 95 ? -11.910 14.688 10.251 1.00 90.75 95 TYR A N 1
ATOM 702 C CA . TYR A 1 95 ? -11.461 15.934 9.629 1.00 90.75 95 TYR A CA 1
ATOM 703 C C . TYR A 1 95 ? -10.909 16.932 10.654 1.00 90.75 95 TYR A C 1
ATOM 705 O O . TYR A 1 95 ? -10.399 17.980 10.264 1.00 90.75 95 TYR A O 1
ATOM 713 N N . TYR A 1 96 ? -10.999 16.599 11.941 1.00 89.50 96 TYR A N 1
ATOM 714 C CA . TYR A 1 96 ? -10.536 17.418 13.051 1.00 89.50 96 TYR A CA 1
ATOM 715 C C . TYR A 1 96 ? -9.196 16.906 13.577 1.00 89.50 96 TYR A C 1
ATOM 717 O O . TYR A 1 96 ? -8.678 15.870 13.144 1.00 89.50 96 TYR A O 1
ATOM 725 N N . GLU A 1 97 ? -8.619 17.671 14.495 1.00 88.50 97 GLU A N 1
ATOM 726 C CA . GLU A 1 97 ? -7.484 17.220 15.282 1.00 88.50 97 GLU A CA 1
ATOM 727 C C . GLU A 1 97 ? -7.971 16.231 16.342 1.00 88.50 97 GLU A C 1
ATOM 729 O O . GLU A 1 97 ? -8.813 16.566 17.171 1.00 88.50 97 GLU A O 1
ATOM 734 N N . VAL A 1 98 ? -7.462 14.998 16.291 1.00 86.56 98 VAL A N 1
ATOM 735 C CA . VAL A 1 98 ? -7.827 13.946 17.241 1.00 86.56 98 VAL A CA 1
ATOM 736 C C . VAL A 1 98 ? -6.583 13.251 17.761 1.00 86.56 98 VAL A C 1
ATOM 738 O O . VAL A 1 98 ? -5.766 12.753 16.982 1.00 86.56 98 VAL A O 1
ATOM 741 N N . ASP A 1 99 ? -6.489 13.139 19.085 1.00 87.81 99 ASP A N 1
ATOM 742 C CA . ASP A 1 99 ? -5.496 12.287 19.720 1.00 87.81 99 ASP A CA 1
ATOM 743 C C . ASP A 1 99 ? -5.942 10.821 19.721 1.00 87.81 99 ASP A C 1
ATOM 745 O O . ASP A 1 99 ? -6.617 10.328 20.623 1.00 87.81 99 ASP A O 1
ATOM 749 N N . ILE A 1 100 ? -5.521 10.093 18.694 1.00 88.94 100 ILE A N 1
ATOM 750 C CA . ILE A 1 100 ? -5.773 8.654 18.600 1.00 88.94 100 ILE A CA 1
ATOM 751 C C . ILE A 1 100 ? -4.911 7.825 19.569 1.00 88.94 100 ILE A C 1
ATOM 753 O O . ILE A 1 100 ? -5.041 6.600 19.591 1.00 88.94 100 ILE A O 1
ATOM 757 N N . SER A 1 101 ? -4.020 8.444 20.359 1.00 88.31 101 SER A N 1
ATOM 758 C CA . SER A 1 101 ? -3.211 7.720 21.346 1.00 88.31 101 SER A CA 1
ATOM 759 C C . SER A 1 101 ? -4.083 7.034 22.406 1.00 88.31 101 SER A C 1
ATOM 761 O O . SER A 1 101 ? -3.728 5.955 22.882 1.00 88.31 101 SER A O 1
ATOM 763 N N . GLY A 1 102 ? -5.282 7.571 22.671 1.00 89.56 102 GLY A N 1
ATOM 764 C CA . GLY A 1 102 ? -6.301 6.951 23.523 1.00 89.56 102 GLY A CA 1
ATOM 765 C C . GLY A 1 102 ? -6.835 5.611 23.002 1.00 89.56 102 GLY A C 1
ATOM 766 O O . GLY A 1 102 ? -7.534 4.909 23.723 1.00 89.56 102 GLY A O 1
ATOM 767 N N . LEU A 1 103 ? -6.492 5.202 21.773 1.00 91.81 103 LEU A N 1
ATOM 768 C CA . LEU A 1 103 ? -6.761 3.843 21.302 1.00 91.81 103 LEU A CA 1
ATOM 769 C C . LEU A 1 103 ? -5.878 2.811 22.017 1.00 91.81 103 LEU A C 1
ATOM 771 O O . LEU A 1 103 ? -6.321 1.697 22.281 1.00 91.81 103 LEU A O 1
ATOM 775 N N . ILE A 1 104 ? -4.630 3.169 22.313 1.00 91.12 104 ILE A N 1
ATOM 776 C CA . ILE A 1 104 ? -3.608 2.263 22.861 1.00 91.12 104 ILE A CA 1
ATOM 777 C C . ILE A 1 104 ? -3.277 2.549 24.325 1.00 91.12 104 ILE A C 1
ATOM 779 O O . ILE A 1 104 ? -2.662 1.704 24.975 1.00 91.12 104 ILE A O 1
ATOM 783 N N . ARG A 1 105 ? -3.688 3.708 24.845 1.00 86.81 105 ARG A N 1
ATOM 784 C CA . ARG A 1 105 ? -3.453 4.131 26.227 1.00 86.81 105 ARG A CA 1
ATOM 785 C C . ARG A 1 105 ? -4.689 3.964 27.089 1.00 86.81 105 ARG A C 1
ATOM 787 O O . ARG A 1 105 ? -5.809 4.217 26.645 1.00 86.81 105 ARG A O 1
ATOM 794 N N . ASP A 1 106 ? -4.459 3.553 28.325 1.00 81.31 106 ASP A N 1
ATOM 795 C CA . ASP A 1 106 ? -5.441 3.689 29.390 1.00 81.31 106 ASP A CA 1
ATOM 796 C C . ASP A 1 106 ? -5.418 5.130 29.929 1.00 81.31 106 ASP A C 1
ATOM 798 O O . ASP A 1 106 ? -4.346 5.726 30.034 1.00 81.31 106 ASP A O 1
ATOM 802 N N . ASP A 1 107 ? -6.583 5.698 30.247 1.00 77.81 107 ASP A N 1
ATOM 803 C CA . ASP A 1 107 ? -6.675 7.091 30.724 1.00 77.81 107 ASP A CA 1
ATOM 804 C C . ASP A 1 107 ? -6.095 7.237 32.141 1.00 77.81 107 ASP A C 1
ATOM 806 O O . ASP A 1 107 ? -5.641 8.314 32.526 1.00 77.81 107 ASP A O 1
ATOM 810 N N . ASP A 1 108 ? -6.080 6.139 32.902 1.00 77.50 108 ASP A N 1
ATOM 811 C CA . ASP A 1 108 ? -5.717 6.132 34.320 1.00 77.50 108 ASP A CA 1
ATOM 812 C C . ASP A 1 108 ? -4.226 5.844 34.577 1.00 77.50 108 ASP A C 1
ATOM 814 O O . ASP A 1 108 ? -3.733 6.079 35.684 1.00 77.50 108 ASP A O 1
ATOM 818 N N . ASN A 1 109 ? -3.487 5.317 33.590 1.00 75.94 109 ASN A N 1
ATOM 819 C CA . ASN A 1 109 ? -2.080 4.954 33.763 1.00 75.94 109 ASN A CA 1
ATOM 820 C C . ASN A 1 109 ? -1.308 4.913 32.433 1.00 75.94 109 ASN A C 1
ATOM 822 O O . ASN A 1 109 ? -1.507 4.010 31.621 1.00 75.94 109 ASN A O 1
ATOM 826 N N . ASP A 1 110 ? -0.340 5.821 32.272 1.00 73.19 110 ASP A N 1
ATOM 827 C CA . ASP A 1 110 ? 0.567 5.892 31.114 1.00 73.19 110 ASP A CA 1
ATOM 828 C C . ASP A 1 110 ? 1.396 4.606 30.882 1.00 73.19 110 ASP A C 1
ATOM 830 O O . ASP A 1 110 ? 1.956 4.416 29.797 1.00 73.19 110 ASP A O 1
ATOM 834 N N . GLU A 1 111 ? 1.495 3.722 31.883 1.00 80.00 111 GLU A N 1
ATOM 835 C CA . GLU A 1 111 ? 2.213 2.445 31.785 1.00 8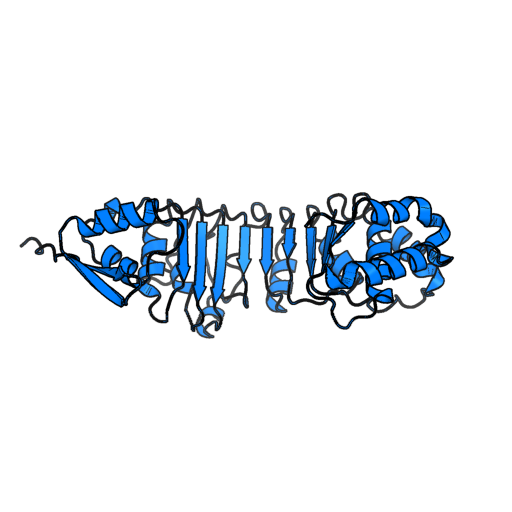0.00 111 GLU A CA 1
ATOM 836 C C . GLU A 1 111 ? 1.344 1.279 31.284 1.00 80.00 111 GLU A C 1
ATOM 838 O O . GLU A 1 111 ? 1.883 0.249 30.872 1.00 80.00 111 GLU A O 1
ATOM 843 N N . ASN A 1 112 ? 0.013 1.420 31.292 1.00 83.12 112 ASN A N 1
ATOM 844 C CA . ASN A 1 112 ? -0.898 0.363 30.864 1.00 83.12 112 ASN A CA 1
ATOM 845 C C . ASN A 1 112 ? -1.288 0.533 29.393 1.00 83.12 112 ASN A C 1
ATOM 847 O O . ASN A 1 112 ? -1.801 1.570 28.968 1.00 83.12 112 ASN A O 1
ATOM 851 N N . TYR A 1 113 ? -1.078 -0.532 28.618 1.00 88.00 113 TYR A N 1
ATOM 852 C CA . TYR A 1 113 ? -1.406 -0.568 27.196 1.00 88.00 113 TYR A CA 1
ATOM 853 C C . TYR A 1 113 ? -2.619 -1.439 26.929 1.00 88.00 113 TYR A C 1
ATOM 855 O O . TYR A 1 113 ? -2.746 -2.548 27.456 1.00 88.00 113 TYR A O 1
ATOM 863 N N . VAL A 1 114 ? -3.473 -0.960 26.033 1.00 92.31 114 VAL A N 1
ATOM 864 C CA . VAL A 1 114 ? -4.598 -1.742 25.535 1.00 92.31 114 VAL A CA 1
ATOM 865 C C . VAL A 1 114 ? -4.123 -2.608 24.376 1.00 92.31 114 VAL A C 1
ATOM 867 O O . VAL A 1 114 ? -3.661 -2.108 23.351 1.00 92.31 114 VAL A O 1
ATOM 870 N N . VAL A 1 115 ? -4.233 -3.923 24.552 1.00 94.31 115 VAL A N 1
ATOM 871 C CA . VAL A 1 115 ? -3.874 -4.913 23.533 1.00 94.31 115 VAL A CA 1
ATOM 872 C C . VAL A 1 115 ? -5.134 -5.403 22.835 1.00 94.31 115 VAL A C 1
ATOM 874 O O . VAL A 1 115 ? -6.086 -5.840 23.479 1.00 94.31 115 VAL A O 1
ATOM 877 N N . TYR A 1 116 ? -5.096 -5.387 21.508 1.00 96.19 116 TYR A N 1
ATOM 878 C CA . TYR A 1 116 ? -6.143 -5.847 20.609 1.00 96.19 116 TYR A CA 1
ATOM 879 C C . TYR A 1 116 ? -5.721 -7.169 19.947 1.00 96.19 116 TYR A C 1
ATOM 881 O O . TYR A 1 116 ? -5.261 -7.180 18.799 1.00 96.19 116 TYR A O 1
ATOM 889 N N . PRO A 1 117 ? -5.844 -8.313 20.644 1.00 96.06 117 PRO A N 1
ATOM 890 C CA . PRO A 1 117 ? -5.266 -9.579 20.197 1.00 96.06 117 PRO A CA 1
ATOM 891 C C . PRO A 1 117 ? -5.844 -10.106 18.881 1.00 96.06 117 PRO A C 1
ATOM 893 O O . PRO A 1 117 ? -5.174 -10.881 18.204 1.00 96.06 117 PRO A O 1
ATOM 896 N N . TYR A 1 118 ? -7.061 -9.705 18.504 1.00 96.50 118 TYR A N 1
ATOM 897 C CA . TYR A 1 118 ? -7.741 -10.195 17.300 1.00 96.50 118 TYR A CA 1
ATOM 898 C C . TYR A 1 118 ? -7.898 -9.140 16.205 1.00 96.50 118 TYR A C 1
ATOM 900 O O . TYR A 1 118 ? -8.502 -9.441 15.172 1.00 96.50 118 TYR A O 1
ATOM 908 N N . LEU A 1 119 ? -7.353 -7.932 16.396 1.00 97.19 119 LEU A N 1
ATOM 909 C CA . LEU A 1 119 ? -7.481 -6.858 15.419 1.00 97.19 119 LEU A CA 1
ATOM 910 C C . LEU A 1 119 ? -6.658 -7.182 14.176 1.00 97.19 119 LEU A C 1
ATOM 912 O O . LEU A 1 119 ? -5.435 -7.249 14.233 1.00 97.19 119 LEU A O 1
ATOM 916 N N . ARG A 1 120 ? -7.345 -7.367 13.049 1.00 97.31 120 ARG A N 1
ATOM 917 C CA . ARG A 1 120 ? -6.747 -7.676 11.747 1.00 97.31 120 ARG A CA 1
ATOM 918 C C . ARG A 1 120 ? -6.668 -6.462 10.841 1.00 97.31 120 ARG A C 1
ATOM 920 O O . ARG A 1 120 ? -5.819 -6.430 9.958 1.00 97.31 120 ARG A O 1
ATOM 927 N N . THR A 1 121 ? -7.554 -5.486 11.012 1.00 97.25 121 THR A N 1
ATOM 928 C CA . THR A 1 121 ? -7.614 -4.301 10.151 1.00 97.25 121 THR A CA 1
ATOM 929 C C . THR A 1 121 ? -7.677 -3.038 10.987 1.00 97.25 121 THR A C 1
ATOM 931 O O . THR A 1 121 ? -8.575 -2.893 11.815 1.00 97.25 121 THR A O 1
ATOM 934 N N . LEU A 1 122 ? -6.730 -2.136 10.742 1.00 97.00 122 LEU A N 1
ATOM 935 C CA . LEU A 1 122 ? -6.684 -0.804 11.324 1.00 97.00 122 LEU A CA 1
ATOM 936 C C . LEU A 1 122 ? -6.597 0.224 10.196 1.00 97.00 122 LEU A C 1
ATOM 938 O O . LEU A 1 122 ? -5.575 0.329 9.516 1.00 97.00 122 LEU A O 1
ATOM 942 N N . GLU A 1 123 ? -7.667 0.983 10.000 1.00 95.81 123 GLU A N 1
ATOM 943 C CA . GLU A 1 123 ? -7.706 2.121 9.092 1.00 95.81 123 GLU A CA 1
ATOM 944 C C . GLU A 1 123 ? -7.862 3.416 9.888 1.00 95.81 123 GLU A C 1
ATOM 946 O O . GLU A 1 123 ? -8.816 3.588 10.641 1.00 95.81 123 GLU A O 1
ATOM 951 N N . ILE A 1 124 ? -6.923 4.343 9.710 1.00 94.38 124 ILE A N 1
ATOM 952 C CA . ILE A 1 124 ? -6.935 5.646 10.364 1.00 94.38 124 ILE A CA 1
ATOM 953 C C . ILE A 1 124 ? -6.763 6.746 9.319 1.00 94.38 124 ILE A C 1
ATOM 955 O O . ILE A 1 124 ? -5.837 6.757 8.498 1.00 94.38 124 ILE A O 1
ATOM 959 N N . TYR A 1 125 ? -7.648 7.729 9.389 1.00 92.88 125 TYR A N 1
ATOM 960 C CA . TYR A 1 125 ? -7.514 9.006 8.716 1.00 92.88 125 TYR A CA 1
ATOM 961 C C . TYR A 1 125 ? -7.783 10.118 9.715 1.00 92.88 125 TYR A C 1
ATOM 963 O O . TYR A 1 125 ? -8.909 10.281 10.163 1.00 92.88 125 TYR A O 1
ATOM 971 N N . VAL A 1 126 ? -6.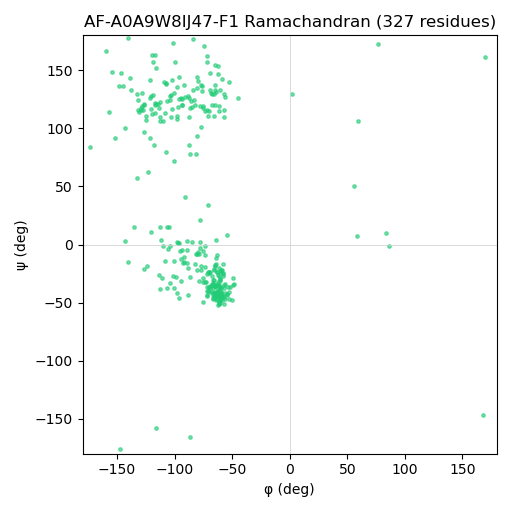765 10.907 10.029 1.00 90.25 126 VAL A N 1
ATOM 972 C CA . VAL A 1 126 ? -6.934 12.123 10.825 1.00 90.25 126 VAL A CA 1
ATOM 973 C C . VAL A 1 126 ? -6.308 13.260 10.038 1.00 90.25 126 VAL A C 1
ATOM 975 O O . VAL A 1 126 ? -5.128 13.183 9.686 1.00 90.25 126 VAL A O 1
ATOM 978 N N . ALA A 1 127 ? -7.094 14.278 9.692 1.00 88.62 127 ALA A N 1
ATOM 979 C CA . ALA A 1 127 ? -6.607 15.401 8.892 1.00 88.62 127 ALA A CA 1
ATOM 980 C C . ALA A 1 127 ? -5.450 16.142 9.586 1.00 88.62 127 ALA A C 1
ATOM 982 O O . ALA A 1 127 ? -4.485 16.525 8.919 1.00 88.62 127 ALA A O 1
ATOM 983 N N . HIS A 1 128 ? -5.521 16.264 10.915 1.00 85.31 128 HIS A N 1
ATOM 984 C CA . HIS A 1 128 ? -4.542 16.952 11.749 1.00 85.31 128 HIS A CA 1
ATOM 985 C C . HIS A 1 128 ? -4.108 16.053 12.912 1.00 85.31 128 HIS A C 1
ATOM 987 O O . HIS A 1 128 ? -4.924 15.661 13.736 1.00 85.31 128 HIS A O 1
ATOM 993 N N . VAL A 1 129 ? -2.825 15.696 12.970 1.00 78.06 129 VAL A N 1
ATOM 994 C CA . VAL A 1 129 ? -2.275 14.900 14.077 1.00 78.06 129 VAL A CA 1
ATOM 995 C C . VAL A 1 129 ? -1.705 15.859 15.127 1.00 78.06 129 VAL A C 1
ATOM 997 O O . VAL A 1 129 ? -0.843 16.666 14.761 1.00 78.06 129 VAL A O 1
ATOM 1000 N N . PRO A 1 130 ? -2.125 15.771 16.402 1.00 78.31 130 PRO A N 1
ATOM 1001 C CA . PRO A 1 130 ? -1.554 16.585 17.466 1.00 78.31 130 PRO A CA 1
ATOM 1002 C C . PRO A 1 130 ? -0.049 16.357 17.618 1.00 78.31 130 PRO A C 1
ATOM 1004 O O . PRO A 1 130 ? 0.439 15.227 17.571 1.00 78.31 130 PRO A O 1
ATOM 1007 N N . ALA A 1 131 ? 0.705 17.420 17.908 1.00 73.12 131 ALA A N 1
ATOM 1008 C CA . ALA A 1 131 ? 2.148 17.314 18.162 1.00 73.12 131 ALA A CA 1
ATOM 1009 C C . ALA A 1 131 ? 2.484 16.462 19.406 1.00 73.12 131 ALA A C 1
ATOM 1011 O O . ALA A 1 131 ? 3.587 15.928 19.519 1.00 73.12 131 ALA A O 1
ATOM 1012 N N . ILE A 1 132 ? 1.547 16.338 20.353 1.00 63.72 132 ILE A N 1
ATOM 1013 C CA . ILE A 1 132 ? 1.725 15.564 21.592 1.00 63.72 132 ILE A CA 1
ATOM 1014 C C . ILE A 1 132 ? 1.787 14.063 21.293 1.00 63.72 132 ILE A C 1
ATOM 1016 O O . ILE A 1 132 ? 2.667 13.378 21.818 1.00 63.72 132 ILE A O 1
ATOM 1020 N N . SER A 1 133 ? 0.940 13.571 20.384 1.00 60.62 133 SER A N 1
ATOM 1021 C CA . SER A 1 133 ? 0.902 12.161 19.977 1.00 60.62 133 SER A CA 1
ATOM 1022 C C . SER A 1 133 ? 2.244 11.697 19.390 1.00 60.62 133 SER A C 1
ATOM 1024 O O . SER A 1 133 ? 2.572 10.515 19.462 1.00 60.62 133 SER A O 1
ATOM 1026 N N . GLN A 1 134 ? 3.069 12.633 18.894 1.00 60.66 134 GLN A N 1
ATOM 1027 C CA . GLN A 1 134 ? 4.377 12.371 18.288 1.00 60.66 134 GLN A CA 1
ATOM 1028 C C . GLN A 1 134 ? 5.539 12.179 19.281 1.00 60.66 134 GLN A C 1
ATOM 1030 O O . GLN A 1 134 ? 6.640 11.824 18.871 1.00 60.66 134 GLN A O 1
ATOM 1035 N N . ARG A 1 135 ? 5.347 12.414 20.584 1.00 64.81 135 ARG A N 1
ATOM 1036 C CA . ARG A 1 135 ? 6.439 12.318 21.583 1.00 64.81 135 ARG A CA 1
ATOM 1037 C C . ARG A 1 135 ? 6.401 11.056 22.434 1.00 64.81 135 ARG A C 1
ATOM 1039 O O . ARG A 1 135 ? 7.246 10.866 23.308 1.00 64.81 135 ARG A O 1
ATOM 1046 N N . LEU A 1 136 ? 5.400 10.220 22.214 1.00 64.25 136 LEU A N 1
ATOM 1047 C CA . LEU A 1 136 ? 5.126 9.076 23.060 1.00 64.25 136 LEU A CA 1
ATOM 1048 C C . LEU A 1 136 ? 6.036 7.920 22.645 1.00 64.25 136 LEU A C 1
ATOM 1050 O O . LEU A 1 136 ? 6.004 7.480 21.501 1.00 64.25 136 LEU A O 1
ATOM 1054 N N . THR A 1 137 ? 6.859 7.448 23.583 1.00 70.12 137 THR A N 1
ATOM 1055 C CA . THR A 1 137 ? 7.649 6.224 23.413 1.00 70.12 137 THR A CA 1
ATOM 1056 C C . THR A 1 137 ? 6.975 5.109 24.192 1.00 70.12 137 THR A C 1
ATOM 1058 O O . THR A 1 137 ? 6.836 5.181 25.412 1.00 70.12 137 THR A O 1
ATOM 1061 N N . PHE A 1 138 ? 6.517 4.083 23.487 1.00 71.12 138 PHE A N 1
ATOM 1062 C CA . PHE A 1 138 ? 5.814 2.960 24.087 1.00 71.12 138 PHE A CA 1
ATOM 1063 C C . PHE A 1 138 ? 6.839 1.913 24.536 1.00 71.12 138 PHE A C 1
ATOM 1065 O O . PHE A 1 138 ? 7.676 1.475 23.743 1.00 71.12 138 PHE A O 1
ATOM 1072 N N . LYS A 1 139 ? 6.799 1.499 25.808 1.00 75.50 139 LYS A N 1
ATOM 1073 C CA . LYS A 1 139 ? 7.671 0.457 26.374 1.00 75.50 139 LYS A CA 1
ATOM 1074 C C . LYS A 1 139 ? 6.805 -0.668 26.928 1.00 75.50 139 LYS A C 1
ATOM 1076 O O . LYS A 1 139 ? 6.418 -0.621 28.086 1.00 75.50 139 LYS A O 1
ATOM 1081 N N . GLY A 1 140 ? 6.501 -1.687 26.130 1.00 79.12 140 GLY A N 1
ATOM 1082 C CA . GLY A 1 140 ? 5.672 -2.787 26.617 1.00 79.12 140 GLY A CA 1
ATOM 1083 C C . GLY A 1 140 ? 5.166 -3.721 25.531 1.00 79.12 140 GLY A C 1
ATOM 1084 O O . GLY A 1 140 ? 5.864 -3.979 24.551 1.00 79.12 140 GLY A O 1
ATOM 1085 N N . ALA A 1 141 ? 3.959 -4.242 25.757 1.00 83.62 141 ALA A N 1
ATOM 1086 C CA . ALA A 1 141 ? 3.283 -5.185 24.877 1.00 83.62 141 ALA A CA 1
ATOM 1087 C C . ALA A 1 141 ? 3.002 -4.597 23.485 1.00 83.62 141 ALA A C 1
ATOM 1089 O O . ALA A 1 141 ? 2.826 -3.391 23.322 1.00 83.62 141 ALA A O 1
ATOM 1090 N N . VAL A 1 142 ? 2.919 -5.482 22.493 1.00 90.06 142 VAL A N 1
ATOM 1091 C CA . VAL A 1 142 ? 2.526 -5.169 21.114 1.00 90.06 142 VAL A CA 1
ATOM 1092 C C . VAL A 1 142 ? 1.018 -4.913 21.097 1.00 90.06 142 VAL A C 1
ATOM 1094 O O . VAL A 1 142 ? 0.269 -5.852 21.374 1.00 90.06 142 VAL A O 1
ATOM 1097 N N . PRO A 1 143 ? 0.524 -3.699 20.786 1.00 92.25 143 PRO A N 1
ATOM 1098 C CA . PRO A 1 143 ? -0.910 -3.429 20.900 1.00 92.25 143 PRO A CA 1
ATOM 1099 C C . PRO A 1 143 ? -1.754 -4.175 19.867 1.00 92.25 143 PRO A C 1
ATOM 1101 O O . PRO A 1 143 ? -2.930 -4.419 20.109 1.00 92.25 143 PRO A O 1
ATOM 1104 N N . PHE A 1 144 ? -1.177 -4.565 18.728 1.00 95.06 144 PHE A N 1
ATOM 1105 C CA . PHE A 1 144 ? -1.924 -5.148 17.609 1.00 95.06 144 PHE A CA 1
ATOM 1106 C C . PHE A 1 144 ? -1.271 -6.426 17.061 1.00 95.06 144 PHE A C 1
ATOM 1108 O O . PHE A 1 144 ? -0.966 -6.476 15.876 1.00 95.06 144 PHE A O 1
ATOM 1115 N N . PRO A 1 145 ? -1.048 -7.475 17.872 1.00 94.69 145 PRO A N 1
ATOM 1116 C CA . PRO A 1 145 ? -0.193 -8.608 17.493 1.00 94.69 145 PRO A CA 1
ATOM 1117 C C . PRO A 1 145 ? -0.713 -9.430 16.296 1.00 94.69 145 PRO A C 1
ATOM 1119 O O . PRO A 1 145 ? 0.041 -10.193 15.698 1.00 94.69 145 PRO A O 1
ATOM 1122 N N . SER A 1 146 ? -1.994 -9.288 15.936 1.00 96.06 146 SER A N 1
ATOM 1123 C CA . SER A 1 146 ? -2.631 -9.973 14.797 1.00 96.06 146 SER A CA 1
ATOM 1124 C C . SER A 1 146 ? -2.901 -9.048 13.603 1.00 96.06 146 SER A C 1
ATOM 1126 O O . SER A 1 146 ? -3.701 -9.395 12.727 1.00 96.06 146 SER A O 1
ATOM 1128 N N . LEU A 1 147 ? -2.281 -7.863 13.571 1.00 96.94 147 LEU A N 1
ATOM 1129 C CA . LEU A 1 147 ? -2.567 -6.856 12.558 1.00 96.94 147 LEU A CA 1
ATOM 1130 C C . LEU A 1 147 ? -2.114 -7.319 11.174 1.00 96.94 147 LEU A C 1
ATOM 1132 O O . LEU A 1 147 ? -0.935 -7.556 10.937 1.00 96.94 147 LEU A O 1
ATOM 1136 N N . TRP A 1 148 ? -3.068 -7.406 10.252 1.00 97.00 148 TRP A N 1
ATOM 1137 C CA . TRP A 1 148 ? -2.848 -7.892 8.892 1.00 97.00 148 TRP A CA 1
ATOM 1138 C C . TRP A 1 148 ? -2.883 -6.763 7.856 1.00 97.00 148 TRP A C 1
ATOM 1140 O O . TRP A 1 148 ? -2.114 -6.755 6.893 1.00 97.00 148 TRP A O 1
ATOM 1150 N N . ASN A 1 149 ? -3.769 -5.793 8.068 1.00 97.56 149 ASN A N 1
ATOM 1151 C CA . ASN A 1 149 ? -4.030 -4.689 7.160 1.00 97.56 149 ASN A CA 1
ATOM 1152 C C . ASN A 1 149 ? -3.960 -3.358 7.917 1.00 97.56 149 ASN A C 1
ATOM 1154 O O . ASN A 1 149 ? -4.783 -3.100 8.798 1.00 97.56 149 ASN A O 1
ATOM 1158 N N . LEU A 1 150 ? -2.989 -2.520 7.554 1.00 96.12 150 LEU A N 1
ATOM 1159 C CA . LEU A 1 150 ? -2.811 -1.180 8.098 1.00 96.12 150 LEU A CA 1
ATOM 1160 C C . LEU A 1 150 ? -2.984 -0.130 7.003 1.00 96.12 150 LEU A C 1
ATOM 1162 O O . LEU A 1 150 ? -2.232 -0.098 6.025 1.00 96.12 150 LEU A O 1
ATOM 1166 N N . ILE A 1 151 ? -3.940 0.776 7.201 1.00 95.94 151 ILE A N 1
ATOM 1167 C CA . ILE A 1 151 ? -4.233 1.874 6.282 1.00 95.94 151 ILE A CA 1
ATOM 1168 C C . ILE A 1 151 ? -4.160 3.198 7.033 1.00 95.94 151 ILE A C 1
ATOM 1170 O O . ILE A 1 151 ? -5.060 3.555 7.779 1.00 95.94 151 ILE A O 1
ATOM 1174 N N . LEU A 1 152 ? -3.117 3.976 6.777 1.00 93.62 152 LEU A N 1
ATOM 1175 C CA . LEU A 1 152 ? -2.954 5.335 7.277 1.00 93.62 152 LEU A CA 1
ATOM 1176 C C . LEU A 1 152 ? -3.094 6.303 6.106 1.00 93.62 152 LEU A C 1
ATOM 1178 O O . LEU A 1 152 ? -2.231 6.404 5.229 1.00 93.62 152 LEU A O 1
ATOM 1182 N N . ARG A 1 153 ? -4.232 6.995 6.051 1.00 90.00 153 ARG A N 1
ATOM 1183 C CA . ARG A 1 153 ? -4.555 7.908 4.941 1.00 90.00 153 ARG A CA 1
ATOM 1184 C C . ARG A 1 153 ? -3.925 9.291 5.088 1.00 90.00 153 ARG A C 1
ATOM 1186 O O . ARG A 1 153 ? -3.868 10.033 4.103 1.00 90.00 153 ARG A O 1
ATOM 1193 N N . SER A 1 154 ? -3.474 9.641 6.289 1.00 87.50 154 SER A N 1
ATOM 1194 C CA . SER A 1 154 ? -2.701 10.852 6.564 1.00 87.50 154 SER A CA 1
ATOM 1195 C C . SER A 1 154 ? -1.292 10.492 7.056 1.00 87.50 154 SER A C 1
ATOM 1197 O O . SER A 1 154 ? -0.776 9.422 6.725 1.00 87.50 154 SER A O 1
ATOM 1199 N N . TYR A 1 155 ? -0.634 11.417 7.754 1.00 84.56 155 TYR A N 1
ATOM 1200 C CA . TYR A 1 155 ? 0.663 11.167 8.369 1.00 84.56 155 TYR A CA 1
ATOM 1201 C C . TYR A 1 155 ? 0.552 10.115 9.464 1.00 84.56 155 TYR A C 1
ATOM 1203 O O . TYR A 1 155 ? -0.513 9.934 10.052 1.00 84.56 155 TYR A O 1
ATOM 1211 N N . TYR A 1 156 ? 1.666 9.428 9.719 1.00 85.88 156 TYR A N 1
ATOM 1212 C CA . TYR A 1 156 ? 1.743 8.460 10.797 1.00 85.88 156 TYR A CA 1
ATOM 1213 C C . TYR A 1 156 ? 1.385 9.156 12.126 1.00 85.88 156 TYR A C 1
ATOM 1215 O O . TYR A 1 156 ? 2.065 10.108 12.510 1.00 85.88 156 TYR A O 1
ATOM 1223 N N . PRO A 1 157 ? 0.280 8.756 12.778 1.00 81.31 157 PRO A N 1
ATOM 1224 C CA . PRO A 1 157 ? -0.326 9.563 13.833 1.00 81.31 157 PRO A CA 1
ATOM 1225 C C . PRO A 1 157 ? 0.283 9.351 15.229 1.00 81.31 157 PRO A C 1
ATOM 1227 O O . PRO A 1 157 ? -0.188 9.942 16.197 1.00 81.31 157 PRO A O 1
ATOM 1230 N N . LEU A 1 158 ? 1.308 8.504 15.348 1.00 82.00 158 LEU A N 1
ATOM 1231 C CA . LEU A 1 158 ? 1.944 8.143 16.616 1.00 82.00 158 LEU A CA 1
ATOM 1232 C C . LEU A 1 158 ? 3.424 8.548 16.606 1.00 82.00 158 LEU A C 1
ATOM 1234 O O . LEU A 1 158 ? 4.025 8.723 15.551 1.00 82.00 158 LEU A O 1
ATOM 1238 N N . GLY A 1 159 ? 4.010 8.724 17.785 1.00 75.00 159 GLY A N 1
ATOM 1239 C CA . GLY A 1 159 ? 5.382 9.217 17.950 1.00 75.00 159 GLY A CA 1
ATOM 1240 C C . GLY A 1 159 ? 6.503 8.211 17.775 1.00 75.00 159 GLY A C 1
ATOM 1241 O O . GLY A 1 159 ? 7.670 8.593 17.759 1.00 75.00 159 GLY A O 1
ATOM 1242 N N . ASP A 1 160 ? 6.176 6.931 17.656 1.00 82.50 160 ASP A N 1
ATOM 1243 C CA . ASP A 1 160 ? 7.153 5.855 17.559 1.00 82.50 160 ASP A CA 1
ATOM 1244 C C . ASP A 1 160 ? 6.645 4.707 16.679 1.00 82.50 160 ASP A C 1
ATOM 1246 O O . ASP A 1 160 ? 5.564 4.750 16.112 1.00 82.50 160 ASP A O 1
ATOM 1250 N N . ASP A 1 161 ? 7.396 3.623 16.570 1.00 85.69 161 ASP A N 1
ATOM 1251 C CA . ASP A 1 161 ? 7.026 2.467 15.754 1.00 85.69 161 ASP A CA 1
ATOM 1252 C C . ASP A 1 161 ? 5.979 1.528 16.387 1.00 85.69 161 ASP A C 1
ATOM 1254 O O . ASP A 1 161 ? 5.888 0.375 15.977 1.00 85.69 161 ASP A O 1
ATOM 1258 N N . VAL A 1 162 ? 5.171 1.960 17.363 1.00 88.38 162 VAL A N 1
ATOM 1259 C CA . VAL A 1 162 ? 4.306 1.049 18.139 1.00 88.38 162 VAL A CA 1
ATOM 1260 C C . VAL A 1 162 ? 3.328 0.216 17.296 1.00 88.38 162 VAL A C 1
ATOM 1262 O O . VAL A 1 162 ? 3.126 -0.959 17.588 1.00 88.38 162 VAL A O 1
ATOM 1265 N N . VAL A 1 163 ? 2.742 0.769 16.226 1.00 87.12 163 VAL A N 1
ATOM 1266 C CA . VAL A 1 163 ? 1.826 0.012 15.339 1.00 87.12 163 VAL A CA 1
ATOM 1267 C C . VAL A 1 163 ? 2.582 -1.019 14.495 1.00 87.12 163 VAL A C 1
ATOM 1269 O O . VAL A 1 163 ? 2.015 -2.007 14.031 1.00 87.12 163 VAL A O 1
ATOM 1272 N N . PHE A 1 164 ? 3.868 -0.784 14.287 1.00 87.44 164 PHE A N 1
ATOM 1273 C CA . PHE A 1 164 ? 4.736 -1.566 13.426 1.00 87.44 164 PHE A CA 1
ATOM 1274 C C . PHE A 1 164 ? 5.510 -2.654 14.169 1.00 87.44 164 PHE A C 1
ATOM 1276 O O . PHE A 1 164 ? 5.817 -3.702 13.595 1.00 87.44 164 PHE A O 1
ATOM 1283 N N . ARG A 1 165 ? 5.831 -2.395 15.436 1.00 85.88 165 ARG A N 1
ATOM 1284 C CA . ARG A 1 165 ? 6.665 -3.244 16.278 1.00 85.88 165 ARG A CA 1
ATOM 1285 C C . ARG A 1 165 ? 6.087 -4.651 16.360 1.00 85.88 165 ARG A C 1
ATOM 1287 O O . ARG A 1 165 ? 4.912 -4.825 16.662 1.00 85.88 165 ARG A O 1
ATOM 1294 N N . ASP A 1 166 ? 6.926 -5.636 16.048 1.00 85.06 166 ASP A N 1
ATOM 1295 C CA . ASP A 1 166 ? 6.618 -7.074 16.058 1.00 85.06 166 ASP A CA 1
ATOM 1296 C C . ASP A 1 166 ? 5.450 -7.523 15.155 1.00 85.06 166 ASP A C 1
ATOM 1298 O O . ASP A 1 166 ? 5.120 -8.706 15.115 1.00 85.06 166 ASP A O 1
ATOM 1302 N N . ASN A 1 167 ? 4.900 -6.625 14.330 1.00 88.12 167 ASN A N 1
ATOM 1303 C CA . ASN A 1 167 ? 3.895 -6.950 13.312 1.00 88.12 167 ASN A CA 1
ATOM 1304 C C . ASN A 1 167 ? 4.515 -7.331 11.960 1.00 88.12 167 ASN A C 1
ATOM 1306 O O . ASN A 1 167 ? 3.806 -7.616 10.998 1.00 88.12 167 ASN A O 1
ATOM 1310 N N . GLY A 1 168 ? 5.848 -7.394 11.865 1.00 86.44 168 GLY A N 1
ATOM 1311 C CA . GLY A 1 168 ? 6.554 -7.742 10.626 1.00 86.44 168 GLY A CA 1
ATOM 1312 C C . GLY A 1 168 ? 6.210 -9.130 10.064 1.00 86.44 168 GLY A C 1
ATOM 1313 O O . GLY A 1 168 ? 6.345 -9.353 8.857 1.00 86.44 168 GLY A O 1
ATOM 1314 N N . ALA A 1 169 ? 5.735 -10.050 10.909 1.00 88.44 169 ALA A N 1
ATOM 1315 C CA . ALA A 1 169 ? 5.325 -11.398 10.513 1.00 88.44 169 ALA A CA 1
ATOM 1316 C C . ALA A 1 169 ? 3.850 -11.509 10.081 1.00 88.44 169 ALA A C 1
ATOM 1318 O O . ALA A 1 169 ? 3.504 -12.471 9.398 1.00 88.44 169 ALA A O 1
ATOM 1319 N N . THR A 1 170 ? 2.995 -10.564 10.476 1.00 93.50 170 THR A N 1
ATOM 1320 C CA . THR A 1 170 ? 1.535 -10.618 10.279 1.00 93.50 170 THR A CA 1
ATOM 1321 C C . THR A 1 170 ? 1.023 -9.584 9.278 1.00 93.50 170 THR A C 1
ATOM 1323 O O . THR A 1 170 ? 0.024 -9.832 8.603 1.00 93.50 170 THR A O 1
ATOM 1326 N N . LEU A 1 171 ? 1.703 -8.445 9.151 1.00 95.12 171 LEU A N 1
ATOM 1327 C CA . LEU A 1 171 ? 1.278 -7.319 8.330 1.00 95.12 171 LEU A CA 1
ATOM 1328 C C . LEU A 1 171 ? 1.524 -7.559 6.831 1.00 95.12 171 LEU A C 1
ATOM 1330 O O . LEU A 1 171 ? 2.626 -7.346 6.328 1.00 95.12 171 LEU A O 1
ATOM 1334 N N . GLU A 1 172 ? 0.480 -7.919 6.080 1.00 96.31 172 GLU A N 1
ATOM 1335 C CA . GLU A 1 172 ? 0.600 -8.175 4.635 1.00 96.31 172 GLU A CA 1
ATOM 1336 C C . GLU A 1 172 ? 0.168 -6.989 3.762 1.00 96.31 172 GLU A C 1
ATOM 1338 O O . GLU A 1 172 ? 0.665 -6.846 2.643 1.00 96.31 172 GLU A O 1
ATOM 1343 N N . TYR A 1 173 ? -0.740 -6.134 4.240 1.00 97.00 173 TYR A N 1
ATOM 1344 C CA . TYR A 1 173 ? -1.168 -4.936 3.517 1.00 97.00 173 TYR A CA 1
ATOM 1345 C C . TYR A 1 173 ? -0.787 -3.685 4.301 1.00 97.00 173 TYR A C 1
ATOM 1347 O O . TYR A 1 173 ? -1.244 -3.480 5.427 1.00 97.00 173 TYR A O 1
ATOM 1355 N N . LEU A 1 174 ? 0.009 -2.819 3.676 1.00 95.56 174 LEU A N 1
ATOM 1356 C CA . LEU A 1 174 ? 0.421 -1.544 4.243 1.00 95.56 174 LEU A CA 1
ATOM 1357 C C . LEU A 1 174 ? 0.125 -0.408 3.269 1.00 95.56 174 LEU A C 1
ATOM 1359 O O . LEU A 1 174 ? 0.733 -0.311 2.206 1.00 95.56 174 LEU A O 1
ATOM 1363 N N . LYS A 1 175 ? -0.763 0.508 3.657 1.00 95.12 175 LYS A N 1
ATOM 1364 C CA . LYS A 1 175 ? -1.019 1.751 2.926 1.00 95.12 175 LYS A CA 1
ATOM 1365 C C . LYS A 1 175 ? -0.728 2.948 3.806 1.00 95.12 175 LYS A C 1
ATOM 1367 O O . LYS A 1 175 ? -1.406 3.145 4.802 1.00 95.12 175 LYS A O 1
ATOM 1372 N N . VAL A 1 176 ? 0.245 3.765 3.424 1.00 92.12 176 VAL A N 1
ATOM 1373 C CA . VAL A 1 176 ? 0.750 4.867 4.251 1.00 92.12 176 VAL A CA 1
ATOM 1374 C C . VAL A 1 176 ? 1.183 6.051 3.396 1.00 92.12 176 VAL A C 1
ATOM 1376 O O . VAL A 1 176 ? 1.689 5.893 2.283 1.00 92.12 176 VAL A O 1
ATOM 1379 N N . ALA A 1 177 ? 1.032 7.267 3.916 1.00 86.50 177 ALA A N 1
ATOM 1380 C CA . ALA A 1 177 ? 1.794 8.396 3.399 1.00 86.50 177 ALA A CA 1
ATOM 1381 C C . ALA A 1 177 ? 3.237 8.284 3.920 1.00 86.50 177 ALA A C 1
ATOM 1383 O O . ALA A 1 177 ? 3.446 8.316 5.131 1.00 86.50 177 ALA A O 1
ATOM 1384 N N . LEU A 1 178 ? 4.236 8.141 3.038 1.00 78.31 178 LEU A N 1
ATOM 1385 C CA . LEU A 1 178 ? 5.623 8.113 3.513 1.00 78.31 178 LEU A CA 1
ATOM 1386 C C . LEU A 1 178 ? 6.030 9.480 4.057 1.00 78.31 178 LEU A C 1
ATOM 1388 O O . LEU A 1 178 ? 5.894 10.509 3.392 1.00 78.31 178 LEU A O 1
ATOM 1392 N N . HIS A 1 179 ? 6.599 9.422 5.250 1.00 78.44 179 HIS A N 1
ATOM 1393 C CA . HIS A 1 179 ? 7.377 10.461 5.900 1.00 78.44 179 HIS A CA 1
ATOM 1394 C C . HIS A 1 179 ? 8.810 9.916 6.078 1.00 78.44 179 HIS A C 1
ATOM 1396 O O . HIS A 1 179 ? 8.954 8.694 6.183 1.00 78.44 179 HIS A O 1
ATOM 1402 N N . PRO A 1 180 ? 9.873 10.744 6.117 1.00 71.75 180 PRO A N 1
ATOM 1403 C CA . PRO A 1 180 ? 11.240 10.256 6.342 1.00 71.75 180 PRO A CA 1
ATOM 1404 C C . PRO A 1 180 ? 11.377 9.359 7.581 1.00 71.75 180 PRO A C 1
ATOM 1406 O O . PRO A 1 180 ? 12.077 8.352 7.549 1.00 71.75 180 PRO A O 1
ATOM 1409 N N . GLU A 1 181 ? 10.637 9.666 8.645 1.00 73.12 181 GLU A N 1
ATOM 1410 C CA . GLU A 1 181 ? 10.580 8.838 9.856 1.00 73.12 181 GLU A CA 1
ATOM 1411 C C . GLU A 1 181 ? 10.007 7.448 9.580 1.00 73.12 181 GLU A C 1
ATOM 1413 O O . GLU A 1 181 ? 10.536 6.455 10.066 1.00 73.12 181 GLU A O 1
ATOM 1418 N N . LEU A 1 182 ? 8.966 7.359 8.749 1.00 78.38 182 LEU A N 1
ATOM 1419 C CA . LEU A 1 182 ? 8.372 6.081 8.383 1.00 78.38 182 LEU A CA 1
ATOM 1420 C C . LEU A 1 182 ? 9.327 5.237 7.538 1.00 78.38 182 LEU A C 1
ATOM 1422 O O . LEU A 1 182 ? 9.356 4.026 7.703 1.00 78.38 182 LEU A O 1
ATOM 1426 N N . VAL A 1 183 ? 10.141 5.855 6.678 1.00 77.25 183 VAL A N 1
ATOM 1427 C CA . VAL A 1 183 ? 11.210 5.136 5.964 1.00 77.25 183 VAL A CA 1
ATOM 1428 C C . VAL A 1 183 ? 12.199 4.545 6.964 1.00 77.25 183 VAL A C 1
ATOM 1430 O O . VAL A 1 183 ? 12.471 3.352 6.904 1.00 77.25 183 VAL A O 1
ATOM 1433 N N . ALA A 1 184 ? 12.652 5.332 7.943 1.00 78.19 184 ALA A N 1
ATOM 1434 C CA . ALA A 1 184 ? 13.547 4.836 8.986 1.00 78.19 184 ALA A CA 1
ATOM 1435 C C . ALA A 1 184 ? 12.913 3.702 9.817 1.00 78.19 184 ALA A C 1
ATOM 1437 O O . ALA A 1 184 ? 13.603 2.762 10.203 1.00 78.19 184 ALA A O 1
ATOM 1438 N N . ILE A 1 185 ? 11.601 3.755 10.076 1.00 81.38 185 ILE A N 1
ATOM 1439 C CA . ILE A 1 185 ? 10.855 2.655 10.710 1.00 81.38 185 ILE A CA 1
ATOM 1440 C C . ILE A 1 185 ? 10.842 1.425 9.793 1.00 81.38 185 ILE A C 1
ATOM 1442 O O . ILE A 1 185 ? 11.107 0.315 10.250 1.00 81.38 185 ILE A O 1
ATOM 1446 N N . LEU A 1 186 ? 10.574 1.606 8.498 1.00 80.50 186 LEU A N 1
ATOM 1447 C CA . LEU A 1 186 ? 10.552 0.513 7.528 1.00 80.50 186 LEU A CA 1
ATOM 1448 C C . LEU A 1 186 ? 11.914 -0.177 7.377 1.00 80.50 186 LEU A C 1
ATOM 1450 O O . LEU A 1 186 ? 11.961 -1.388 7.207 1.00 80.50 186 LEU A O 1
ATOM 1454 N N . GLU A 1 187 ? 13.009 0.573 7.485 1.00 80.38 187 GLU A N 1
ATOM 1455 C CA . GLU A 1 187 ? 14.377 0.048 7.417 1.00 80.38 187 GLU A CA 1
ATOM 1456 C C . GLU A 1 187 ? 14.810 -0.695 8.689 1.00 80.38 187 GLU A C 1
ATOM 1458 O O . GLU A 1 187 ? 15.600 -1.635 8.619 1.00 80.38 187 GLU A O 1
ATOM 1463 N N . ARG A 1 188 ? 14.314 -0.277 9.862 1.00 82.81 188 ARG A N 1
ATOM 1464 C CA . ARG A 1 188 ? 14.659 -0.895 11.156 1.00 82.81 188 ARG A CA 1
ATOM 1465 C C . ARG A 1 188 ? 13.969 -2.233 11.384 1.00 82.81 188 ARG A C 1
ATOM 1467 O O . ARG A 1 188 ? 14.496 -3.069 12.115 1.00 82.81 188 ARG A O 1
ATOM 1474 N N . HIS A 1 189 ? 12.793 -2.419 10.796 1.00 79.75 189 HIS A N 1
ATOM 1475 C CA . HIS A 1 189 ? 11.948 -3.586 11.026 1.00 79.75 189 HIS A CA 1
ATOM 1476 C C . HIS A 1 189 ? 11.960 -4.518 9.816 1.00 79.75 189 HIS A C 1
ATOM 1478 O O . HIS A 1 189 ? 11.887 -4.092 8.668 1.00 79.75 189 HIS A O 1
ATOM 1484 N N . ASN A 1 190 ? 12.031 -5.822 10.072 1.00 82.12 190 ASN A N 1
ATOM 1485 C CA . ASN A 1 190 ? 12.057 -6.829 9.017 1.00 82.12 190 ASN A CA 1
ATOM 1486 C C . ASN A 1 190 ? 10.627 -7.237 8.613 1.00 82.12 190 ASN A C 1
ATOM 1488 O O . ASN A 1 190 ? 10.083 -8.217 9.129 1.00 82.12 190 ASN A O 1
ATOM 1492 N N . TYR A 1 191 ? 10.004 -6.487 7.700 1.00 84.75 191 TYR A N 1
ATOM 1493 C CA . TYR A 1 191 ? 8.660 -6.798 7.193 1.00 84.75 191 TYR A CA 1
ATOM 1494 C C . TYR A 1 191 ? 8.698 -7.859 6.103 1.00 84.75 191 TYR A C 1
ATOM 1496 O O . TYR A 1 191 ? 8.566 -7.587 4.909 1.00 84.75 191 TYR A O 1
ATOM 1504 N N . VAL A 1 192 ? 8.851 -9.106 6.525 1.00 86.56 192 VAL A N 1
ATOM 1505 C CA . VAL A 1 192 ? 8.876 -10.235 5.596 1.00 86.56 192 VAL A CA 1
ATOM 1506 C C . VAL A 1 192 ? 7.498 -10.570 5.035 1.00 86.56 192 VAL A C 1
ATOM 1508 O O . VAL A 1 192 ? 7.438 -11.232 4.008 1.00 86.56 192 VAL A O 1
ATOM 1511 N N . SER A 1 193 ? 6.408 -10.136 5.678 1.00 91.94 193 SER A N 1
ATOM 1512 C CA . SER A 1 193 ? 5.037 -10.513 5.303 1.00 91.94 193 SER A CA 1
ATOM 1513 C C . SER A 1 193 ? 4.343 -9.562 4.322 1.00 91.94 193 SER A C 1
ATOM 1515 O O . SER A 1 193 ? 3.362 -9.975 3.708 1.00 91.94 193 SER A O 1
ATOM 1517 N N . ILE A 1 194 ? 4.855 -8.341 4.104 1.00 94.56 194 ILE A N 1
ATOM 1518 C CA . ILE A 1 194 ? 4.193 -7.347 3.242 1.00 94.56 194 ILE A CA 1
ATOM 1519 C C . ILE A 1 194 ? 4.082 -7.868 1.806 1.00 94.56 194 ILE A C 1
ATOM 1521 O O . ILE A 1 194 ? 5.082 -8.101 1.128 1.00 94.56 194 ILE A O 1
ATOM 1525 N N . GLN A 1 195 ? 2.842 -7.992 1.340 1.00 96.44 195 GLN A N 1
ATOM 1526 C CA . GLN A 1 195 ? 2.471 -8.358 -0.024 1.00 96.44 195 GLN A CA 1
ATOM 1527 C C . GLN A 1 195 ? 2.007 -7.143 -0.820 1.00 96.44 195 GLN A C 1
ATOM 1529 O O . GLN A 1 195 ? 2.260 -7.074 -2.020 1.00 96.44 195 GLN A O 1
ATOM 1534 N N . VAL A 1 196 ? 1.363 -6.173 -0.171 1.00 96.81 196 VAL A N 1
ATOM 1535 C CA . VAL A 1 196 ? 0.897 -4.950 -0.824 1.00 96.81 196 VAL A CA 1
ATOM 1536 C C . VAL A 1 196 ? 1.427 -3.737 -0.078 1.00 96.81 196 VAL A C 1
ATOM 1538 O O . VAL A 1 196 ? 1.127 -3.547 1.101 1.00 96.81 196 VAL A O 1
ATOM 1541 N N . LEU A 1 197 ? 2.185 -2.897 -0.780 1.00 95.44 197 LEU A N 1
ATOM 1542 C CA . LEU A 1 197 ? 2.697 -1.634 -0.259 1.00 95.44 197 LEU A CA 1
ATOM 1543 C C . LEU A 1 197 ? 2.128 -0.473 -1.068 1.00 95.44 197 LEU A C 1
ATOM 1545 O O . LEU A 1 197 ? 2.468 -0.293 -2.237 1.00 95.44 197 LEU A O 1
ATOM 1549 N N . ALA A 1 198 ? 1.295 0.350 -0.438 1.00 95.06 198 ALA A N 1
ATOM 1550 C CA . ALA A 1 198 ? 0.677 1.505 -1.063 1.00 95.06 198 ALA A CA 1
ATOM 1551 C C . ALA A 1 198 ? 1.160 2.835 -0.471 1.00 95.06 198 ALA A C 1
ATOM 1553 O O . ALA A 1 198 ? 0.909 3.174 0.680 1.00 95.06 198 ALA A O 1
ATOM 1554 N N . LEU A 1 199 ? 1.795 3.630 -1.326 1.00 92.94 199 LEU A N 1
ATOM 1555 C CA . LEU A 1 199 ? 2.458 4.901 -1.054 1.00 92.94 199 LEU A CA 1
ATOM 1556 C C . LEU A 1 199 ? 1.857 6.000 -1.954 1.00 92.94 199 LEU A C 1
ATOM 1558 O O . LEU A 1 199 ? 2.547 6.585 -2.794 1.00 92.94 199 LEU A O 1
ATOM 1562 N N . PRO A 1 200 ? 0.553 6.310 -1.822 1.00 87.69 200 PRO A N 1
ATOM 1563 C CA . PRO A 1 200 ? -0.206 7.094 -2.805 1.00 87.69 200 PRO A CA 1
ATOM 1564 C C . PRO A 1 200 ? 0.266 8.545 -2.976 1.00 87.69 200 PRO A C 1
ATOM 1566 O O . PRO A 1 200 ? -0.171 9.231 -3.898 1.00 87.69 200 PRO A O 1
ATOM 1569 N N . ARG A 1 201 ? 1.134 9.043 -2.088 1.00 87.56 201 ARG A N 1
ATOM 1570 C CA . ARG A 1 201 ? 1.685 10.405 -2.138 1.00 87.56 201 ARG A CA 1
ATOM 1571 C C . ARG A 1 201 ? 3.143 10.460 -2.591 1.00 87.56 201 ARG A C 1
ATOM 1573 O O . ARG A 1 201 ? 3.669 11.554 -2.768 1.00 87.56 201 ARG A O 1
ATOM 1580 N N . VAL A 1 202 ? 3.779 9.313 -2.812 1.00 87.62 202 VAL A N 1
ATOM 1581 C CA . VAL A 1 202 ? 5.223 9.234 -3.045 1.00 87.62 202 VAL A CA 1
ATOM 1582 C C . VAL A 1 202 ? 5.514 9.022 -4.510 1.00 87.62 202 VAL A C 1
ATOM 1584 O O . VAL A 1 202 ? 4.989 8.101 -5.131 1.00 87.62 202 VAL A O 1
ATOM 1587 N N . ARG A 1 203 ? 6.385 9.876 -5.044 1.00 88.88 203 ARG A N 1
ATOM 1588 C CA . ARG A 1 203 ? 7.043 9.650 -6.327 1.00 88.88 203 ARG A CA 1
ATOM 1589 C C . ARG A 1 203 ? 8.297 8.844 -6.050 1.00 88.88 203 ARG A C 1
ATOM 1591 O O . ARG A 1 203 ? 9.228 9.346 -5.427 1.00 88.88 203 ARG A O 1
ATOM 1598 N N . LEU A 1 204 ? 8.282 7.588 -6.459 1.00 88.31 204 LEU A N 1
ATOM 1599 C CA . LEU A 1 204 ? 9.403 6.693 -6.238 1.00 88.31 204 LEU A CA 1
ATOM 1600 C C . LEU A 1 204 ? 10.332 6.746 -7.449 1.00 88.31 204 LEU A C 1
ATOM 1602 O O . LEU A 1 204 ? 9.852 6.755 -8.578 1.00 88.31 204 LEU A O 1
ATOM 1606 N N . SER A 1 205 ? 11.647 6.795 -7.247 1.00 92.06 205 SER A N 1
ATOM 1607 C CA . SER A 1 205 ? 12.554 6.583 -8.376 1.00 92.06 205 SER A CA 1
ATOM 1608 C C . SER A 1 205 ? 12.544 5.115 -8.808 1.00 92.06 205 SER A C 1
ATOM 1610 O O . SER A 1 205 ? 12.157 4.251 -8.017 1.00 92.06 205 SER A O 1
ATOM 1612 N N . PHE A 1 206 ? 13.018 4.799 -10.016 1.00 93.12 206 PHE A N 1
ATOM 1613 C CA . PHE A 1 206 ? 13.277 3.402 -10.392 1.00 93.12 206 PHE A CA 1
ATOM 1614 C C . PHE A 1 206 ? 14.121 2.687 -9.321 1.00 93.12 206 PHE A C 1
ATOM 1616 O O . PHE A 1 206 ? 13.742 1.626 -8.828 1.00 93.12 206 PHE A O 1
ATOM 1623 N N . TRP A 1 207 ? 15.209 3.317 -8.873 1.00 93.62 207 TRP A N 1
ATOM 1624 C CA . TRP A 1 207 ? 16.086 2.764 -7.838 1.00 93.62 207 TRP A CA 1
ATOM 1625 C C . TRP A 1 207 ? 15.401 2.611 -6.480 1.00 93.62 207 TRP A C 1
ATOM 1627 O O . TRP A 1 207 ? 15.639 1.627 -5.785 1.00 93.62 207 TRP A O 1
ATOM 1637 N N . GLY A 1 208 ? 14.507 3.536 -6.121 1.00 91.50 208 GLY A N 1
ATOM 1638 C CA . GLY A 1 208 ? 13.671 3.404 -4.931 1.00 91.50 208 GLY A CA 1
ATOM 1639 C C . GLY A 1 208 ? 12.746 2.187 -5.010 1.00 91.50 208 GLY A C 1
ATOM 1640 O O . GLY A 1 208 ? 12.601 1.467 -4.026 1.00 91.50 208 GLY A O 1
ATOM 1641 N N . ALA A 1 209 ? 12.172 1.904 -6.184 1.00 93.56 209 ALA A N 1
ATOM 1642 C CA . ALA A 1 209 ? 11.354 0.709 -6.403 1.00 93.56 209 ALA A CA 1
ATOM 1643 C C . ALA A 1 209 ? 12.183 -0.571 -6.280 1.00 93.56 209 ALA A C 1
ATOM 1645 O O . ALA A 1 209 ? 11.783 -1.487 -5.566 1.00 93.56 209 ALA A O 1
ATOM 1646 N N . VAL A 1 210 ? 13.367 -0.605 -6.900 1.00 94.69 210 VAL A N 1
ATOM 1647 C CA . VAL A 1 210 ? 14.317 -1.723 -6.778 1.00 94.69 210 VAL A CA 1
ATOM 1648 C C . VAL A 1 210 ? 14.690 -1.966 -5.314 1.00 94.69 210 VAL A C 1
ATOM 1650 O O . VAL A 1 210 ? 14.677 -3.108 -4.862 1.00 94.69 210 VAL A O 1
ATOM 1653 N N . TYR A 1 211 ? 14.978 -0.905 -4.554 1.00 91.94 211 TYR A N 1
ATOM 1654 C CA . TYR A 1 211 ? 15.286 -1.012 -3.129 1.00 91.94 211 TYR A CA 1
ATOM 1655 C C . TYR A 1 211 ? 14.121 -1.620 -2.337 1.00 91.94 211 TYR A C 1
ATOM 1657 O O . TYR A 1 211 ? 14.325 -2.602 -1.628 1.00 91.94 211 TYR A O 1
ATOM 1665 N N . LEU A 1 212 ? 12.895 -1.106 -2.498 1.00 91.81 212 LEU A N 1
ATOM 1666 C CA . LEU A 1 212 ? 11.724 -1.628 -1.782 1.00 91.81 212 LEU A CA 1
ATOM 1667 C C . LEU A 1 212 ? 11.430 -3.090 -2.133 1.00 91.81 212 LEU A C 1
ATOM 1669 O O . LEU A 1 212 ? 11.205 -3.897 -1.235 1.00 91.81 212 LEU A O 1
ATOM 1673 N N . ILE A 1 213 ? 11.478 -3.451 -3.417 1.00 93.56 213 ILE A N 1
ATOM 1674 C CA . ILE A 1 213 ? 11.258 -4.831 -3.876 1.00 93.56 213 ILE A CA 1
ATOM 1675 C C . ILE A 1 213 ? 12.334 -5.773 -3.315 1.00 93.56 213 ILE A C 1
ATOM 1677 O O . ILE A 1 213 ? 12.040 -6.913 -2.957 1.00 93.56 213 ILE A O 1
ATOM 1681 N N . LYS A 1 214 ? 13.586 -5.311 -3.216 1.00 92.00 214 LYS A N 1
ATOM 1682 C CA . LYS A 1 214 ? 14.678 -6.085 -2.615 1.00 92.00 214 LYS A CA 1
ATOM 1683 C C . LYS A 1 214 ? 14.478 -6.284 -1.111 1.00 92.00 214 LYS A C 1
ATOM 1685 O O . LYS A 1 214 ? 14.758 -7.371 -0.611 1.00 92.00 214 LYS A O 1
ATOM 1690 N N . SER A 1 215 ? 14.017 -5.251 -0.409 1.00 90.12 215 SER A N 1
ATOM 1691 C CA . SER A 1 215 ? 13.815 -5.269 1.044 1.00 90.12 215 SER A CA 1
ATOM 1692 C C . SER A 1 215 ? 12.546 -6.014 1.471 1.00 90.12 215 SER A C 1
ATOM 1694 O O . SER A 1 215 ? 12.474 -6.478 2.604 1.00 90.12 215 SER A O 1
ATOM 1696 N N . LEU A 1 216 ? 11.562 -6.165 0.578 1.00 92.56 216 LEU A N 1
ATOM 1697 C CA . LEU A 1 216 ? 10.268 -6.793 0.859 1.00 92.56 216 LEU A CA 1
ATOM 1698 C C . LEU A 1 216 ? 10.079 -8.050 -0.012 1.00 92.56 216 LEU A C 1
ATOM 1700 O O . LEU A 1 216 ? 9.471 -7.988 -1.082 1.00 92.56 216 LEU A O 1
ATOM 1704 N N . PRO A 1 217 ? 10.583 -9.223 0.418 1.00 91.81 217 PRO A N 1
ATOM 1705 C CA . PRO A 1 217 ? 10.672 -10.413 -0.434 1.00 91.81 217 PRO A CA 1
ATOM 1706 C C . PRO A 1 217 ? 9.314 -10.993 -0.856 1.00 91.81 217 PRO A C 1
ATOM 1708 O O . PRO A 1 217 ? 9.243 -11.723 -1.851 1.00 91.81 217 PRO A O 1
ATOM 1711 N N . LEU A 1 218 ? 8.246 -10.700 -0.106 1.00 95.19 218 LEU A N 1
ATOM 1712 C CA . LEU A 1 218 ? 6.886 -11.130 -0.429 1.00 95.19 218 LEU A CA 1
ATOM 1713 C C . LEU A 1 218 ? 6.061 -10.068 -1.164 1.00 95.19 218 LEU A C 1
ATOM 1715 O O . LEU A 1 218 ? 4.921 -10.368 -1.521 1.00 95.19 218 LEU A O 1
ATOM 1719 N N . LEU A 1 219 ? 6.634 -8.893 -1.455 1.00 96.56 219 LEU A N 1
ATOM 1720 C CA . LEU A 1 219 ? 5.930 -7.796 -2.110 1.00 96.56 219 LEU A CA 1
ATOM 1721 C C . LEU A 1 219 ? 5.445 -8.220 -3.496 1.00 96.56 219 LEU A C 1
ATOM 1723 O O . LEU A 1 219 ? 6.244 -8.486 -4.398 1.00 96.56 219 LEU A O 1
ATOM 1727 N N . SER A 1 220 ? 4.127 -8.255 -3.649 1.00 97.31 220 SER A N 1
ATOM 1728 C CA . SER A 1 220 ? 3.405 -8.541 -4.883 1.00 97.31 220 SER A CA 1
ATOM 1729 C C . SER A 1 220 ? 2.994 -7.266 -5.605 1.00 97.31 220 SER A C 1
ATOM 1731 O O . SER A 1 220 ? 3.237 -7.137 -6.807 1.00 97.31 220 SER A O 1
ATOM 1733 N N . ASP A 1 221 ? 2.445 -6.303 -4.870 1.00 97.38 221 ASP A N 1
ATOM 1734 C CA . ASP A 1 221 ? 1.812 -5.125 -5.448 1.00 97.38 221 ASP A CA 1
ATOM 1735 C C . ASP A 1 221 ? 2.385 -3.855 -4.820 1.00 97.38 221 ASP A C 1
ATOM 1737 O O . ASP A 1 221 ? 2.294 -3.620 -3.612 1.00 97.38 221 ASP A O 1
ATOM 1741 N N . LEU A 1 222 ? 2.986 -3.017 -5.660 1.00 95.94 222 LEU A N 1
ATOM 1742 C CA . LEU A 1 222 ? 3.516 -1.718 -5.269 1.00 95.94 222 LEU A CA 1
ATOM 1743 C C . LEU A 1 222 ? 2.593 -0.629 -5.809 1.00 95.94 222 LEU A C 1
ATOM 1745 O O . LEU A 1 222 ? 2.375 -0.562 -7.012 1.00 95.94 222 LEU A O 1
ATOM 1749 N N . HIS A 1 223 ? 2.065 0.243 -4.954 1.00 95.31 223 HIS A N 1
ATOM 1750 C CA . HIS A 1 223 ? 1.244 1.376 -5.375 1.00 95.31 223 HIS A CA 1
ATOM 1751 C C . HIS A 1 223 ? 1.977 2.673 -5.052 1.00 95.31 223 HIS A C 1
ATOM 1753 O O . HIS A 1 223 ? 2.269 2.938 -3.894 1.00 95.31 223 HIS A O 1
ATOM 1759 N N . THR A 1 224 ? 2.261 3.515 -6.036 1.00 93.06 224 THR A N 1
ATOM 1760 C CA . THR A 1 224 ? 2.940 4.807 -5.825 1.00 93.06 224 THR A CA 1
ATOM 1761 C C . THR A 1 224 ? 2.318 5.876 -6.711 1.00 93.06 224 THR A C 1
ATOM 1763 O O . THR A 1 224 ? 1.428 5.583 -7.503 1.00 93.06 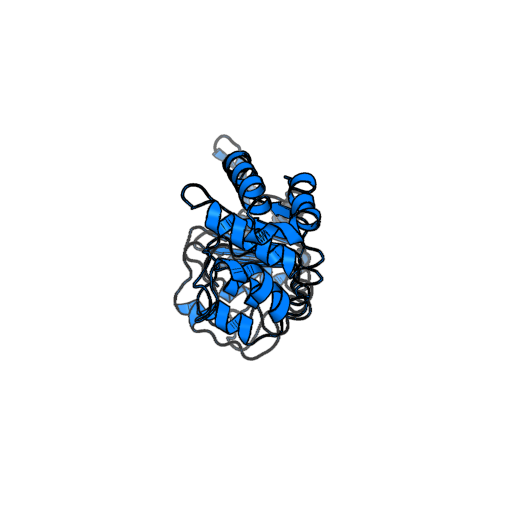224 THR A O 1
ATOM 1766 N N . ARG A 1 225 ? 2.780 7.126 -6.625 1.00 90.38 225 ARG A N 1
ATOM 1767 C CA . ARG A 1 225 ? 2.589 8.074 -7.735 1.00 90.38 225 ARG A CA 1
ATOM 1768 C C . ARG A 1 225 ? 3.534 7.739 -8.885 1.00 90.38 225 ARG A C 1
ATOM 1770 O O . ARG A 1 225 ? 4.431 6.908 -8.713 1.00 90.38 225 ARG A O 1
ATOM 1777 N N . ALA A 1 226 ? 3.337 8.404 -10.025 1.00 82.44 226 ALA A N 1
ATOM 1778 C CA . ALA A 1 226 ? 4.214 8.285 -11.187 1.00 82.44 226 ALA A CA 1
ATOM 1779 C C . ALA A 1 226 ? 5.693 8.350 -10.760 1.00 82.44 226 ALA A C 1
ATOM 1781 O O . ALA A 1 226 ? 6.073 9.271 -10.019 1.00 82.44 226 ALA A O 1
ATOM 1782 N N . PRO A 1 227 ? 6.500 7.349 -11.149 1.00 80.56 227 PRO A N 1
ATOM 1783 C CA . PRO A 1 227 ? 7.882 7.291 -10.761 1.00 80.56 227 PRO A CA 1
ATOM 1784 C C . PRO A 1 227 ? 8.684 8.353 -11.498 1.00 80.56 227 PRO A C 1
ATOM 1786 O O . PRO A 1 227 ? 8.316 8.818 -12.576 1.00 80.56 227 PRO A O 1
ATOM 1789 N N . ILE A 1 228 ? 9.814 8.701 -10.905 1.00 81.81 228 ILE A N 1
ATOM 1790 C CA . ILE A 1 228 ? 10.877 9.422 -11.598 1.00 81.81 228 ILE A CA 1
ATOM 1791 C C . ILE A 1 228 ? 11.893 8.391 -12.081 1.00 81.81 228 ILE A C 1
ATOM 1793 O O . ILE A 1 228 ? 12.162 7.411 -11.388 1.00 81.81 228 ILE A O 1
ATOM 1797 N N . ARG A 1 229 ? 12.494 8.589 -13.253 1.00 80.69 229 ARG A N 1
ATOM 1798 C CA . ARG A 1 229 ? 13.504 7.646 -13.751 1.00 80.69 229 ARG A CA 1
ATOM 1799 C C . ARG A 1 229 ? 14.663 7.456 -12.765 1.00 80.69 229 ARG A C 1
ATOM 1801 O O . ARG A 1 229 ? 15.168 6.351 -12.601 1.00 80.69 229 ARG A O 1
ATOM 1808 N N . GLY A 1 230 ? 15.010 8.519 -12.040 1.00 86.12 230 GLY A N 1
ATOM 1809 C CA . GLY A 1 230 ? 16.211 8.564 -11.214 1.00 86.12 230 GLY A CA 1
ATOM 1810 C C . GLY A 1 230 ? 17.462 8.762 -12.068 1.00 86.12 230 GLY A C 1
ATOM 1811 O O . GLY A 1 230 ? 17.404 8.763 -13.297 1.00 86.12 230 GLY A O 1
ATOM 1812 N N . GLU A 1 231 ? 18.596 8.963 -11.409 1.00 90.19 231 GLU A N 1
ATOM 1813 C CA . GLU A 1 231 ? 19.872 9.187 -12.087 1.00 90.19 231 GLU A CA 1
ATOM 1814 C C . GLU A 1 231 ? 20.444 7.868 -12.614 1.00 90.19 231 GLU A C 1
ATOM 1816 O O . GLU A 1 231 ? 20.407 6.843 -11.930 1.00 90.19 231 GLU A O 1
ATOM 1821 N N . ILE A 1 232 ? 20.964 7.880 -13.840 1.00 91.88 232 ILE A N 1
ATOM 1822 C CA . ILE A 1 232 ? 21.673 6.727 -14.402 1.00 91.88 232 ILE A CA 1
ATOM 1823 C C . ILE A 1 232 ? 22.999 6.572 -13.638 1.00 91.88 232 ILE A C 1
ATOM 1825 O O . ILE A 1 232 ? 23.699 7.572 -13.460 1.00 91.88 232 ILE A O 1
ATOM 1829 N N . PRO A 1 233 ? 23.366 5.357 -13.186 1.00 92.88 233 PRO A N 1
ATOM 1830 C CA . PRO A 1 233 ? 24.620 5.120 -12.489 1.00 92.88 233 PRO A CA 1
ATOM 1831 C C . PRO A 1 233 ? 25.822 5.643 -13.275 1.00 92.88 233 PRO A C 1
ATOM 1833 O O . PRO A 1 233 ? 25.900 5.503 -14.497 1.00 92.88 233 PRO A O 1
ATOM 1836 N N . GLN A 1 234 ? 26.781 6.233 -12.562 1.00 94.56 234 GLN A N 1
ATOM 1837 C CA . GLN A 1 234 ? 27.974 6.797 -13.182 1.00 94.56 234 GLN A CA 1
ATOM 1838 C C . GLN A 1 234 ? 28.727 5.728 -13.989 1.00 94.56 234 GLN A C 1
ATOM 1840 O O . GLN A 1 234 ? 29.017 4.645 -13.487 1.00 94.56 234 GLN A O 1
ATOM 1845 N N . GLY A 1 235 ? 29.058 6.050 -15.241 1.00 94.88 235 GLY A N 1
ATOM 1846 C CA . GLY A 1 235 ? 29.776 5.146 -16.145 1.00 94.88 235 GLY A CA 1
ATOM 1847 C C . GLY A 1 235 ? 28.889 4.168 -16.921 1.00 94.88 235 GLY A C 1
ATOM 1848 O O . GLY A 1 235 ? 29.415 3.431 -17.749 1.00 94.88 235 GLY A O 1
ATOM 1849 N N . VAL A 1 236 ? 27.570 4.178 -16.710 1.00 95.75 236 VAL A N 1
ATOM 1850 C CA . VAL A 1 236 ? 26.616 3.410 -17.521 1.00 95.75 236 VAL A CA 1
ATOM 1851 C C . VAL A 1 236 ? 26.034 4.330 -18.589 1.00 95.75 236 VAL A C 1
ATOM 1853 O O . VAL A 1 236 ? 25.402 5.338 -18.272 1.00 95.75 236 VAL A O 1
ATOM 1856 N N . ALA A 1 237 ? 26.248 4.006 -19.864 1.00 95.56 237 ALA A N 1
ATOM 1857 C CA . ALA A 1 237 ? 25.576 4.717 -20.943 1.00 95.56 237 ALA A CA 1
ATOM 1858 C C . ALA A 1 237 ? 24.079 4.377 -20.941 1.00 95.56 237 ALA A C 1
ATOM 1860 O O . ALA A 1 237 ? 23.679 3.256 -20.633 1.00 95.56 237 ALA A O 1
ATOM 1861 N N . ASP A 1 238 ? 23.242 5.335 -21.338 1.00 93.56 238 ASP A N 1
ATOM 1862 C CA . ASP A 1 238 ? 21.786 5.160 -21.414 1.00 93.56 238 ASP A CA 1
ATOM 1863 C C . ASP A 1 238 ? 21.374 3.935 -22.250 1.00 93.56 238 ASP A C 1
ATOM 1865 O O . ASP A 1 238 ? 20.440 3.217 -21.893 1.00 93.56 238 ASP A O 1
ATOM 1869 N N . ALA A 1 239 ? 22.125 3.668 -23.323 1.00 95.19 239 ALA A N 1
ATOM 1870 C CA . ALA A 1 239 ? 21.902 2.538 -24.215 1.00 95.19 239 ALA A CA 1
ATOM 1871 C C . ALA A 1 239 ? 22.147 1.171 -23.558 1.00 95.19 239 ALA A C 1
ATOM 1873 O O . ALA A 1 239 ? 21.466 0.206 -23.897 1.00 95.19 239 ALA A O 1
ATOM 1874 N N . ASP A 1 240 ? 23.062 1.111 -22.589 1.00 96.81 240 ASP A N 1
ATOM 1875 C CA . ASP A 1 240 ? 23.466 -0.119 -21.902 1.00 96.81 240 ASP A CA 1
ATOM 1876 C C . ASP A 1 240 ? 22.671 -0.353 -20.608 1.00 96.81 240 ASP A C 1
ATOM 1878 O O . ASP A 1 240 ? 22.813 -1.389 -19.952 1.00 96.81 240 ASP A O 1
ATOM 1882 N N . LEU A 1 241 ? 21.814 0.601 -20.224 1.00 95.88 241 LEU A N 1
ATOM 1883 C CA . LEU A 1 241 ? 21.062 0.559 -18.973 1.00 95.88 241 LEU A CA 1
ATOM 1884 C C . LEU A 1 241 ? 20.230 -0.728 -18.796 1.00 95.88 241 LEU A C 1
ATOM 1886 O O . LEU A 1 241 ? 20.267 -1.280 -17.694 1.00 95.88 241 LEU A O 1
ATOM 1890 N N . PRO A 1 242 ? 19.512 -1.254 -19.812 1.00 97.44 242 PRO A N 1
ATOM 1891 C CA . PRO A 1 242 ? 18.754 -2.497 -19.655 1.00 97.44 242 PRO A CA 1
ATOM 1892 C C . PRO A 1 242 ? 19.628 -3.705 -19.297 1.00 97.44 242 PRO A C 1
ATOM 1894 O O . PRO A 1 242 ? 19.275 -4.468 -18.396 1.00 97.44 242 PRO A O 1
ATOM 1897 N N . GLU A 1 243 ? 20.782 -3.858 -19.952 1.00 97.69 243 GLU A N 1
ATOM 1898 C CA . GLU A 1 243 ? 21.712 -4.964 -19.695 1.00 97.69 243 GLU A CA 1
ATOM 1899 C C . GLU A 1 243 ? 22.416 -4.809 -18.343 1.00 97.69 243 GLU A C 1
ATOM 1901 O O . GLU A 1 243 ? 22.533 -5.775 -17.581 1.00 97.69 243 GLU A O 1
ATOM 1906 N N . TYR A 1 244 ? 22.807 -3.583 -17.986 1.00 97.38 244 TYR A N 1
ATOM 1907 C CA . TYR A 1 244 ? 23.333 -3.281 -16.656 1.00 97.38 244 TYR A CA 1
ATOM 1908 C C . TYR A 1 244 ? 22.327 -3.663 -15.560 1.00 97.38 244 TYR A C 1
ATOM 1910 O O . TYR A 1 244 ? 22.654 -4.404 -14.635 1.0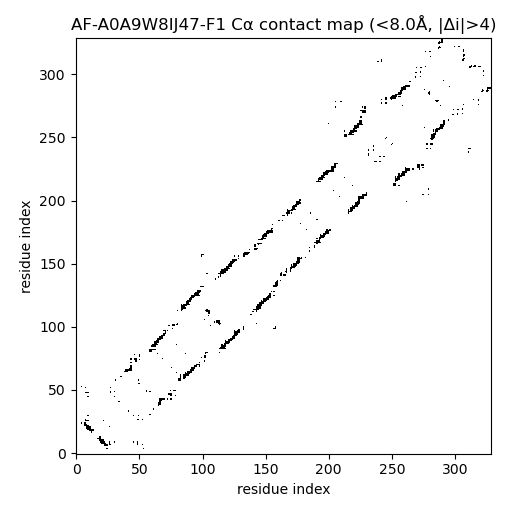0 97.38 244 TYR A O 1
ATOM 1918 N N . VAL A 1 245 ? 21.076 -3.209 -15.678 1.00 96.69 245 VAL A N 1
ATOM 1919 C CA . VAL A 1 245 ? 20.026 -3.492 -14.690 1.00 96.69 245 VAL A CA 1
ATOM 1920 C C . VAL A 1 245 ? 19.751 -4.993 -14.591 1.00 96.69 245 VAL A C 1
ATOM 1922 O O . VAL A 1 245 ? 19.659 -5.538 -13.488 1.00 96.69 245 VAL A O 1
ATOM 1925 N N . ARG A 1 246 ? 19.655 -5.687 -15.728 1.00 97.00 246 ARG A N 1
ATOM 1926 C CA . ARG A 1 246 ? 19.435 -7.134 -15.762 1.00 97.00 246 ARG A CA 1
ATOM 1927 C C . ARG A 1 246 ? 20.573 -7.891 -15.078 1.00 97.00 246 ARG A C 1
ATOM 1929 O O . ARG A 1 246 ? 20.300 -8.724 -14.220 1.00 97.00 246 ARG A O 1
ATOM 1936 N N . SER A 1 247 ? 21.822 -7.607 -15.437 1.00 97.06 247 SER A N 1
ATOM 1937 C CA . SER A 1 247 ? 22.993 -8.308 -14.894 1.00 97.06 247 SER A CA 1
ATOM 1938 C C . SER A 1 247 ? 23.215 -8.034 -13.403 1.00 97.06 247 SER A C 1
ATOM 1940 O O . SER A 1 247 ? 23.569 -8.951 -12.665 1.00 97.06 247 SER A O 1
ATOM 1942 N N . ALA A 1 248 ? 22.963 -6.806 -12.941 1.00 96.25 248 ALA A N 1
ATOM 1943 C CA . ALA A 1 248 ? 23.193 -6.417 -11.553 1.00 96.25 248 ALA A CA 1
ATOM 1944 C C . ALA A 1 248 ? 22.092 -6.885 -10.586 1.00 96.25 248 ALA A C 1
ATOM 1946 O O . ALA A 1 248 ? 22.377 -7.134 -9.412 1.00 96.25 248 ALA A O 1
ATOM 1947 N N . TYR A 1 249 ? 20.839 -6.987 -11.046 1.00 96.44 249 TYR A N 1
ATOM 1948 C CA . TYR A 1 249 ? 19.693 -7.166 -10.147 1.00 96.44 249 TYR A CA 1
ATOM 1949 C C . TYR A 1 249 ? 18.828 -8.395 -10.440 1.00 96.44 249 TYR A C 1
ATOM 1951 O O . TYR A 1 249 ? 18.074 -8.804 -9.558 1.00 96.44 249 TYR A O 1
ATOM 1959 N N . ALA A 1 250 ? 18.892 -9.007 -11.626 1.00 94.25 250 ALA A N 1
ATOM 1960 C CA . ALA A 1 250 ? 18.046 -10.161 -11.924 1.00 94.25 250 ALA A CA 1
ATOM 1961 C C . ALA A 1 250 ? 18.611 -11.477 -11.338 1.00 94.25 250 ALA A C 1
ATOM 1963 O O . ALA A 1 250 ? 19.818 -11.711 -11.400 1.00 94.25 250 ALA A O 1
ATOM 1964 N N . PRO A 1 251 ? 17.750 -12.403 -10.867 1.00 94.88 251 PRO A N 1
ATOM 1965 C CA . PRO A 1 251 ? 16.317 -12.235 -10.628 1.00 94.88 251 PRO A CA 1
ATOM 1966 C C . PRO A 1 251 ? 16.040 -11.604 -9.251 1.00 94.88 251 PRO A C 1
ATOM 1968 O O . PRO A 1 251 ? 16.524 -12.087 -8.228 1.00 94.88 251 PRO A O 1
ATOM 1971 N N . MET A 1 252 ? 15.168 -10.599 -9.214 1.00 94.44 252 MET A N 1
ATOM 1972 C CA . MET A 1 252 ? 14.665 -9.957 -7.994 1.00 94.44 252 MET A CA 1
ATOM 1973 C C . MET A 1 252 ? 13.152 -10.157 -7.870 1.00 94.44 252 MET A C 1
ATOM 1975 O O . MET A 1 252 ? 12.502 -10.513 -8.848 1.00 94.44 252 MET A O 1
ATOM 1979 N N . GLY A 1 253 ? 12.585 -9.949 -6.676 1.00 90.00 253 GLY A N 1
ATOM 1980 C CA . GLY A 1 253 ? 11.144 -9.721 -6.529 1.00 90.00 253 GLY A CA 1
ATOM 1981 C C . GLY A 1 253 ? 10.296 -10.835 -7.130 1.00 90.00 253 GLY A C 1
ATOM 1982 O O . GLY A 1 253 ? 9.406 -10.581 -7.933 1.00 90.00 253 GLY A O 1
ATOM 1983 N N . ARG A 1 254 ? 10.580 -12.102 -6.793 1.00 94.56 254 ARG A N 1
ATOM 1984 C CA . ARG A 1 254 ? 9.870 -13.250 -7.393 1.00 94.56 254 ARG A CA 1
ATOM 1985 C C . ARG A 1 254 ? 8.363 -13.207 -7.158 1.00 94.56 254 ARG A C 1
ATOM 1987 O O . ARG A 1 254 ? 7.634 -13.870 -7.880 1.00 94.56 254 ARG A O 1
ATOM 1994 N N . ARG A 1 255 ? 7.890 -12.482 -6.148 1.00 96.62 255 ARG A N 1
ATOM 1995 C CA . ARG A 1 255 ? 6.459 -12.285 -5.917 1.00 96.62 255 ARG A CA 1
ATOM 1996 C C . ARG A 1 255 ? 5.912 -11.013 -6.536 1.00 96.62 255 ARG A C 1
ATOM 1998 O O . ARG A 1 255 ? 4.702 -10.925 -6.622 1.00 96.62 255 ARG A O 1
ATOM 2005 N N . SER A 1 256 ? 6.756 -10.091 -6.987 1.00 96.62 256 SER A N 1
ATOM 2006 C CA . SER A 1 256 ? 6.348 -8.788 -7.501 1.00 96.62 256 SER A CA 1
ATOM 2007 C C . SER A 1 256 ? 5.685 -8.936 -8.860 1.00 96.62 256 SER A C 1
ATOM 2009 O O . SER A 1 256 ? 6.314 -9.363 -9.829 1.00 96.62 256 SER A O 1
ATOM 2011 N N . ARG A 1 257 ? 4.399 -8.592 -8.900 1.00 96.12 257 ARG A N 1
ATOM 2012 C CA . ARG A 1 257 ? 3.509 -8.783 -10.044 1.00 96.12 257 ARG A CA 1
ATOM 2013 C C . ARG A 1 257 ? 3.070 -7.483 -10.675 1.00 96.12 257 ARG A C 1
ATOM 2015 O O . ARG A 1 257 ? 2.957 -7.431 -11.896 1.00 96.12 257 ARG A O 1
ATOM 2022 N N . CYS A 1 258 ? 2.818 -6.459 -9.865 1.00 95.50 258 CYS A N 1
ATOM 2023 C CA . CYS A 1 258 ? 2.220 -5.229 -10.353 1.00 95.50 258 CYS A CA 1
ATOM 2024 C C . CYS A 1 258 ? 2.853 -3.978 -9.746 1.00 95.50 258 CYS A C 1
ATOM 2026 O O . CYS A 1 258 ? 3.166 -3.922 -8.553 1.00 95.50 258 CYS A O 1
ATOM 2028 N N . TRP A 1 259 ? 2.961 -2.944 -10.582 1.00 94.81 259 TRP A N 1
ATOM 2029 C CA . TRP A 1 259 ? 3.136 -1.566 -10.139 1.00 94.81 259 TRP A CA 1
ATOM 2030 C C . TRP A 1 259 ? 1.891 -0.738 -10.479 1.00 94.81 259 TRP A C 1
ATOM 2032 O O . TRP A 1 259 ? 1.613 -0.446 -11.643 1.00 94.81 259 TRP A O 1
ATOM 2042 N N . HIS A 1 260 ? 1.139 -0.352 -9.451 1.00 94.25 260 HIS A N 1
ATOM 2043 C CA . HIS A 1 260 ? 0.015 0.571 -9.529 1.00 94.25 260 HIS A CA 1
ATOM 2044 C C . HIS A 1 260 ? 0.492 2.024 -9.426 1.00 94.25 260 HIS A C 1
ATOM 2046 O O . HIS A 1 260 ? 1.112 2.430 -8.443 1.00 94.25 260 HIS A O 1
ATOM 2052 N N . ILE A 1 261 ? 0.153 2.837 -10.418 1.00 91.31 261 ILE A N 1
ATOM 2053 C CA . ILE A 1 261 ? 0.568 4.232 -10.526 1.00 91.31 261 ILE A CA 1
ATOM 2054 C C . ILE A 1 261 ? -0.653 5.134 -10.359 1.00 91.31 261 ILE A C 1
ATOM 2056 O O . ILE A 1 261 ? -1.507 5.256 -11.237 1.00 91.31 261 ILE A O 1
ATOM 2060 N N . ALA A 1 262 ? -0.738 5.772 -9.196 1.00 83.69 262 ALA A N 1
ATOM 2061 C CA . ALA A 1 262 ? -1.782 6.714 -8.835 1.00 83.69 262 ALA A CA 1
ATOM 2062 C C . ALA A 1 262 ? -1.470 8.118 -9.385 1.00 83.69 262 ALA A C 1
ATOM 2064 O O . ALA A 1 262 ? -0.450 8.707 -9.030 1.00 83.69 262 ALA A O 1
ATOM 2065 N N . TYR A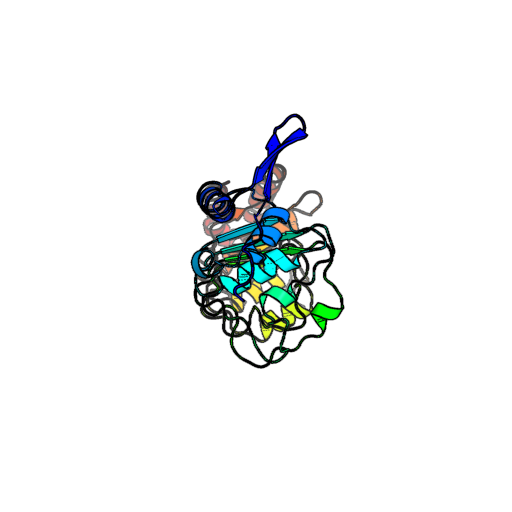 1 263 ? -2.401 8.681 -10.167 1.00 72.19 263 TYR A N 1
ATOM 2066 C CA . TYR A 1 263 ? -2.382 10.049 -10.716 1.00 72.19 263 TYR A CA 1
ATOM 2067 C C . TYR A 1 263 ? -1.175 10.385 -11.613 1.00 72.19 263 TYR A C 1
ATOM 2069 O O . TYR A 1 263 ? -0.083 10.671 -11.117 1.00 72.19 263 TYR A O 1
ATOM 2077 N N . HIS A 1 264 ? -1.402 10.461 -12.930 1.00 64.94 264 HIS A N 1
ATOM 2078 C CA . HIS A 1 264 ? -0.338 10.626 -13.931 1.00 64.94 264 HIS A CA 1
ATOM 2079 C C . HIS A 1 264 ? -0.454 11.889 -14.814 1.00 64.94 264 HIS A C 1
ATOM 2081 O O . HIS A 1 264 ? 0.333 12.085 -15.733 1.00 64.94 264 HIS A O 1
ATOM 2087 N N . SER A 1 265 ? -1.342 12.829 -14.480 1.00 59.72 265 SER A N 1
ATOM 2088 C CA . SER A 1 265 ? -1.807 13.874 -15.410 1.00 59.72 265 SER A CA 1
ATOM 2089 C C . SER A 1 265 ? -0.783 14.908 -15.939 1.00 59.72 265 SER A C 1
ATOM 2091 O O . SER A 1 265 ? -1.209 15.843 -16.609 1.00 59.72 265 SER A O 1
ATOM 2093 N N . ILE A 1 266 ? 0.526 14.830 -15.639 1.00 64.75 266 ILE A N 1
ATOM 2094 C CA . ILE A 1 266 ? 1.537 15.823 -16.093 1.00 64.75 266 ILE A CA 1
ATOM 2095 C C . ILE A 1 266 ? 2.910 15.197 -16.455 1.00 64.75 266 ILE A C 1
ATOM 2097 O O . ILE A 1 266 ? 3.847 15.926 -16.766 1.00 64.75 266 ILE A O 1
ATOM 2101 N N . TYR A 1 267 ? 3.104 13.876 -16.406 1.00 68.88 267 TYR A N 1
ATOM 2102 C CA . TYR A 1 267 ? 4.473 13.325 -16.454 1.00 68.88 267 TYR A CA 1
ATOM 2103 C C . TYR A 1 267 ? 4.908 12.800 -17.820 1.00 68.88 267 TYR A C 1
ATOM 2105 O O . TYR A 1 267 ? 4.098 12.403 -18.657 1.00 68.88 267 TYR A O 1
ATOM 2113 N N . ASP A 1 268 ? 6.229 12.759 -17.997 1.00 82.81 268 ASP A N 1
ATOM 2114 C CA . ASP A 1 268 ? 6.870 12.144 -19.149 1.00 82.81 268 ASP A CA 1
ATOM 2115 C C . ASP A 1 268 ? 6.624 10.627 -19.142 1.00 82.81 268 ASP A C 1
ATOM 2117 O O . ASP A 1 268 ? 7.133 9.880 -18.299 1.00 82.81 268 ASP A O 1
ATOM 2121 N N . ASN A 1 269 ? 5.815 10.168 -20.097 1.00 89.81 269 ASN A N 1
ATOM 2122 C CA . ASN A 1 269 ? 5.547 8.751 -20.312 1.00 89.81 269 ASN A CA 1
ATOM 2123 C C . ASN A 1 269 ? 6.829 7.951 -20.580 1.00 89.81 269 ASN A C 1
ATOM 2125 O O . ASN A 1 269 ? 6.856 6.762 -20.268 1.00 89.81 269 ASN A O 1
ATOM 2129 N N . VAL A 1 270 ? 7.879 8.572 -21.129 1.00 92.94 270 VAL A N 1
ATOM 2130 C CA . VAL A 1 270 ? 9.146 7.904 -21.456 1.00 92.94 270 VAL A CA 1
ATOM 2131 C C . VAL A 1 270 ? 9.795 7.343 -20.195 1.00 92.94 270 VAL A C 1
ATOM 2133 O O . VAL A 1 270 ? 10.117 6.155 -20.145 1.00 92.94 270 VAL A O 1
ATOM 2136 N N . ASP A 1 271 ? 9.939 8.167 -19.160 1.00 91.50 271 ASP A N 1
ATOM 2137 C CA . ASP A 1 271 ? 10.593 7.791 -17.904 1.00 91.50 271 ASP A CA 1
ATOM 2138 C C . ASP A 1 271 ? 9.808 6.720 -17.145 1.00 91.50 271 ASP A C 1
ATOM 2140 O O . ASP A 1 271 ? 10.378 5.736 -16.653 1.00 91.50 271 ASP A O 1
ATOM 2144 N N . LEU A 1 272 ? 8.485 6.884 -17.087 1.00 92.50 272 LEU A N 1
ATOM 2145 C CA . LEU A 1 272 ? 7.594 5.926 -16.448 1.00 92.50 272 LEU A CA 1
ATOM 2146 C C . LEU A 1 272 ? 7.654 4.561 -17.152 1.00 92.50 272 LEU A C 1
ATOM 2148 O O . LEU A 1 272 ? 7.876 3.535 -16.503 1.00 92.50 272 LEU A O 1
ATOM 2152 N N . VAL A 1 273 ? 7.476 4.542 -18.475 1.00 95.06 273 VAL A N 1
ATOM 2153 C CA . VAL A 1 273 ? 7.521 3.310 -19.269 1.00 95.06 273 VAL A CA 1
ATOM 2154 C C . VAL A 1 273 ? 8.888 2.650 -19.144 1.00 95.06 273 VAL A C 1
ATOM 2156 O O . VAL A 1 273 ? 8.950 1.452 -18.881 1.00 95.06 273 VAL A O 1
ATOM 2159 N N . THR A 1 274 ? 9.976 3.415 -19.260 1.00 95.56 274 THR A N 1
ATOM 2160 C CA . THR A 1 274 ? 11.343 2.893 -19.109 1.00 95.56 274 THR A CA 1
ATOM 2161 C C . THR A 1 274 ? 11.515 2.201 -17.757 1.00 95.56 274 THR A C 1
ATOM 2163 O O . THR A 1 274 ? 11.983 1.066 -17.706 1.00 95.56 274 THR A O 1
ATOM 2166 N N . SER A 1 275 ? 11.061 2.828 -16.667 1.00 95.25 275 SER A N 1
ATOM 2167 C CA . SER A 1 275 ? 11.130 2.252 -15.315 1.00 95.25 275 SER A CA 1
ATOM 2168 C C . SER A 1 275 ? 10.362 0.929 -15.202 1.00 95.25 275 SER A C 1
ATOM 2170 O O . SER A 1 275 ? 10.857 -0.023 -14.600 1.00 95.25 275 SER A O 1
ATOM 2172 N N . ILE A 1 276 ? 9.178 0.838 -15.816 1.00 95.56 276 ILE A N 1
ATOM 2173 C CA . ILE A 1 276 ? 8.378 -0.396 -15.836 1.00 95.56 276 ILE A CA 1
ATOM 2174 C C . ILE A 1 276 ? 9.071 -1.498 -16.635 1.00 95.56 276 ILE A C 1
ATOM 2176 O O . ILE A 1 276 ? 9.130 -2.636 -16.172 1.00 95.56 276 ILE A O 1
ATOM 2180 N N . LEU A 1 277 ? 9.597 -1.182 -17.822 1.00 96.94 277 LEU A N 1
ATOM 2181 C CA . LEU A 1 277 ? 10.294 -2.167 -18.649 1.00 96.94 277 LEU A CA 1
ATOM 2182 C C . LEU A 1 277 ? 11.524 -2.708 -17.915 1.00 96.94 277 LEU A C 1
ATOM 2184 O O . LEU A 1 277 ? 11.705 -3.921 -17.857 1.00 96.94 277 LEU A O 1
ATOM 2188 N N . LEU A 1 278 ? 12.314 -1.834 -17.285 1.00 97.00 278 LEU A N 1
ATOM 2189 C CA . LEU A 1 278 ? 13.466 -2.228 -16.473 1.00 97.00 278 LEU A CA 1
ATOM 2190 C C . LEU A 1 278 ? 13.066 -3.123 -15.289 1.00 97.00 278 LEU A C 1
ATOM 2192 O O . LEU A 1 278 ? 13.711 -4.148 -15.061 1.00 97.00 278 LEU A O 1
ATOM 2196 N N . LEU A 1 279 ? 11.978 -2.805 -14.573 1.00 96.31 279 LEU A N 1
ATOM 2197 C CA . LEU A 1 279 ? 11.464 -3.685 -13.516 1.00 96.31 279 LEU A CA 1
ATOM 2198 C C . LEU A 1 279 ? 11.040 -5.049 -14.063 1.00 96.31 279 LEU A C 1
ATOM 2200 O O . LEU A 1 279 ? 11.360 -6.074 -13.463 1.00 96.31 279 LEU A O 1
ATOM 2204 N N . ALA A 1 280 ? 10.373 -5.079 -15.215 1.00 96.94 280 ALA A N 1
ATOM 2205 C CA . ALA A 1 280 ? 9.943 -6.318 -15.849 1.00 96.94 280 ALA A CA 1
ATOM 2206 C C . ALA A 1 280 ? 11.112 -7.196 -16.325 1.00 96.94 280 ALA A C 1
ATOM 2208 O O . ALA A 1 280 ? 10.931 -8.405 -16.476 1.00 96.94 280 ALA A O 1
ATOM 2209 N N . LEU A 1 281 ? 12.311 -6.635 -16.533 1.00 97.06 281 LEU A N 1
ATOM 2210 C CA . LEU A 1 281 ? 13.523 -7.417 -16.804 1.00 97.06 281 LEU A CA 1
ATOM 2211 C C . LEU A 1 281 ? 14.010 -8.157 -15.555 1.00 97.06 281 LEU A C 1
ATOM 2213 O O . LEU A 1 281 ? 14.337 -9.347 -15.635 1.00 97.06 281 LEU A O 1
ATOM 2217 N N . ILE A 1 282 ? 14.017 -7.479 -14.405 1.00 97.44 282 ILE A N 1
ATOM 2218 C CA . ILE A 1 282 ? 14.583 -8.016 -13.158 1.00 97.44 282 ILE A CA 1
ATOM 2219 C C . ILE A 1 282 ? 13.581 -8.846 -12.354 1.00 97.44 282 ILE A C 1
ATOM 2221 O O . ILE A 1 282 ? 13.991 -9.788 -11.678 1.00 97.44 282 ILE A O 1
ATOM 2225 N N . CYS A 1 283 ? 12.283 -8.561 -12.473 1.00 97.31 283 CYS A N 1
ATOM 2226 C CA . CYS A 1 283 ? 11.207 -9.271 -11.787 1.00 97.31 283 CYS A CA 1
ATOM 2227 C C . CYS A 1 283 ? 10.583 -10.316 -12.732 1.00 97.31 283 CYS A C 1
ATOM 2229 O O . CYS A 1 283 ? 9.934 -9.948 -13.714 1.00 97.31 283 CYS A O 1
ATOM 2231 N N . PRO A 1 284 ? 10.771 -11.629 -12.493 1.00 95.75 284 PRO A N 1
ATOM 2232 C CA . PRO A 1 284 ? 10.327 -12.671 -13.423 1.00 95.75 284 PRO A CA 1
ATOM 2233 C C . PRO A 1 284 ? 8.804 -12.794 -13.533 1.00 95.75 284 PRO A C 1
ATOM 2235 O O . PRO A 1 284 ? 8.315 -13.200 -14.584 1.00 95.75 284 PRO A O 1
ATOM 2238 N N . ASN A 1 285 ? 8.077 -12.423 -12.477 1.00 96.31 285 ASN A N 1
ATOM 2239 C CA . ASN A 1 285 ? 6.619 -12.528 -12.390 1.00 96.31 285 ASN A CA 1
ATOM 2240 C C . ASN A 1 285 ? 5.913 -11.172 -12.538 1.00 96.31 285 ASN A C 1
ATOM 2242 O O . ASN A 1 285 ? 4.740 -11.061 -12.200 1.00 96.31 285 ASN A O 1
ATOM 2246 N N . PHE A 1 286 ? 6.619 -10.142 -13.016 1.00 96.56 286 PHE A N 1
ATOM 2247 C CA . PHE A 1 286 ? 6.015 -8.839 -13.260 1.00 96.56 286 PHE A CA 1
ATOM 2248 C C . PHE A 1 286 ? 5.074 -8.927 -14.466 1.00 96.56 286 PHE A C 1
ATOM 2250 O O . PHE A 1 286 ? 5.513 -9.115 -15.603 1.00 96.56 286 PHE A O 1
ATOM 2257 N N . ASP A 1 287 ? 3.778 -8.817 -14.194 1.00 93.88 287 ASP A N 1
ATOM 2258 C CA . ASP A 1 287 ? 2.702 -9.154 -15.121 1.00 93.88 287 ASP A CA 1
ATOM 2259 C C . ASP A 1 287 ? 2.153 -7.914 -15.840 1.00 93.88 287 ASP A C 1
ATOM 2261 O O . ASP A 1 287 ? 1.860 -7.977 -17.037 1.00 93.88 287 ASP A O 1
ATOM 2265 N N . TYR A 1 288 ? 1.973 -6.801 -15.119 1.00 93.50 288 TYR A N 1
ATOM 2266 C CA . TYR A 1 288 ? 1.376 -5.574 -15.652 1.00 93.50 288 TYR A CA 1
ATOM 2267 C C . TYR A 1 288 ? 1.723 -4.334 -14.818 1.00 93.50 288 TYR A C 1
ATOM 2269 O O . TYR A 1 288 ? 2.200 -4.418 -13.688 1.00 93.50 288 TYR A O 1
ATOM 2277 N N . ALA A 1 289 ? 1.452 -3.160 -15.388 1.00 93.12 289 ALA A N 1
ATOM 2278 C CA . ALA A 1 289 ? 1.436 -1.894 -14.668 1.00 93.12 289 ALA A CA 1
ATOM 2279 C C . ALA A 1 289 ? 0.035 -1.289 -14.765 1.00 93.12 289 ALA A C 1
ATOM 2281 O O . ALA A 1 289 ? -0.510 -1.168 -15.862 1.00 93.12 289 ALA A O 1
ATOM 2282 N N . ALA A 1 290 ? -0.545 -0.918 -13.628 1.00 92.25 290 ALA A N 1
ATOM 2283 C CA . ALA A 1 290 ? -1.855 -0.284 -13.588 1.00 92.25 290 ALA A CA 1
ATOM 2284 C C . ALA A 1 290 ? -1.688 1.238 -13.591 1.00 92.25 290 ALA A C 1
ATOM 2286 O O . ALA A 1 290 ? -1.083 1.800 -12.682 1.00 92.25 290 ALA A O 1
ATOM 2287 N N . VAL A 1 291 ? -2.248 1.905 -14.598 1.00 90.69 291 VAL A N 1
ATOM 2288 C CA . VAL A 1 291 ? -2.266 3.370 -14.735 1.00 90.69 291 VAL A CA 1
ATOM 2289 C C . VAL A 1 291 ? -3.708 3.862 -14.767 1.00 90.69 291 VAL A C 1
ATOM 2291 O O . VAL A 1 291 ? -4.638 3.080 -14.978 1.00 90.69 291 VAL A O 1
ATOM 2294 N N . TYR A 1 292 ? -3.903 5.158 -14.539 1.00 88.00 292 TYR A N 1
ATOM 2295 C CA . TYR A 1 292 ? -5.231 5.757 -14.574 1.00 88.00 292 TYR A CA 1
ATOM 2296 C C . TYR A 1 292 ? -5.858 5.641 -15.972 1.00 88.00 292 TYR A C 1
ATOM 2298 O O . TYR A 1 292 ? -5.160 5.681 -16.986 1.00 88.00 292 TYR A O 1
ATOM 2306 N N . LYS A 1 293 ? -7.186 5.488 -16.028 1.00 87.94 293 LYS A N 1
ATOM 2307 C CA . LYS A 1 293 ? -7.921 5.188 -17.268 1.00 87.94 293 LYS A CA 1
ATOM 2308 C C . LYS A 1 293 ? -7.629 6.190 -18.385 1.00 87.94 293 LYS A C 1
ATOM 2310 O O . LYS A 1 293 ? -7.404 5.774 -19.520 1.00 87.94 293 LYS A O 1
ATOM 2315 N N . ASP A 1 294 ? -7.579 7.472 -18.040 1.00 88.56 294 ASP A N 1
ATOM 2316 C CA . ASP A 1 294 ? -7.391 8.563 -19.000 1.00 88.56 294 ASP A CA 1
ATOM 2317 C C . ASP A 1 294 ? -5.972 8.587 -19.596 1.00 88.56 294 ASP A C 1
ATOM 2319 O O . ASP A 1 294 ? -5.770 9.050 -20.716 1.00 88.56 294 ASP A O 1
ATOM 2323 N N . ASP A 1 295 ? -4.990 8.011 -18.899 1.00 88.62 295 ASP A N 1
ATOM 2324 C CA . ASP A 1 295 ? -3.589 7.981 -19.328 1.00 88.62 295 ASP A CA 1
ATOM 2325 C C . ASP A 1 295 ? -3.237 6.722 -20.137 1.00 88.62 295 ASP A C 1
ATOM 2327 O O . ASP A 1 295 ? -2.174 6.641 -20.760 1.00 88.62 295 ASP A O 1
ATOM 2331 N N . ARG A 1 296 ? -4.132 5.727 -20.164 1.00 88.69 296 ARG A N 1
ATOM 2332 C CA . ARG A 1 296 ? -3.861 4.382 -20.690 1.00 88.69 296 ARG A CA 1
ATOM 2333 C C . ARG A 1 296 ? -3.434 4.374 -22.155 1.00 88.69 296 ARG A C 1
ATOM 2335 O O . ARG A 1 296 ? -2.517 3.638 -22.515 1.00 88.69 296 ARG A O 1
ATOM 2342 N N . GLU A 1 297 ? -4.094 5.148 -23.015 1.00 91.31 297 GLU A N 1
ATOM 2343 C CA . GLU A 1 297 ? -3.775 5.156 -24.448 1.00 91.31 297 GLU A CA 1
ATOM 2344 C C . GLU A 1 297 ? -2.379 5.735 -24.709 1.00 91.31 297 GLU A C 1
ATOM 2346 O O . GLU A 1 297 ? -1.576 5.123 -25.420 1.00 91.31 297 GLU A O 1
ATOM 2351 N N . SER A 1 298 ? -2.071 6.879 -24.088 1.00 92.00 298 SER A N 1
ATOM 2352 C CA . SER A 1 298 ? -0.777 7.548 -24.240 1.00 92.00 298 SER A CA 1
ATOM 2353 C C . SER A 1 298 ? 0.362 6.693 -23.676 1.00 92.00 298 SER A C 1
ATOM 2355 O O . SER A 1 298 ? 1.379 6.496 -24.346 1.00 92.00 298 SER A O 1
ATOM 2357 N N . PHE A 1 299 ? 0.140 6.084 -22.509 1.00 92.19 299 PHE A N 1
ATOM 2358 C CA . PHE A 1 299 ? 1.052 5.141 -21.878 1.00 92.19 299 PHE A CA 1
ATOM 2359 C C . PHE A 1 299 ? 1.328 3.923 -22.773 1.00 92.19 299 PHE A C 1
ATOM 2361 O O . PHE A 1 299 ? 2.480 3.573 -23.022 1.00 92.19 299 PHE A O 1
ATOM 2368 N N . MET A 1 300 ? 0.284 3.303 -23.332 1.00 93.06 300 MET A N 1
ATOM 2369 C CA . MET A 1 300 ? 0.423 2.137 -24.213 1.00 93.06 300 MET A CA 1
ATOM 2370 C C . MET A 1 300 ? 1.111 2.464 -25.537 1.00 93.06 300 MET A C 1
ATOM 2372 O O . MET A 1 300 ? 1.824 1.625 -26.094 1.00 93.06 300 MET A O 1
ATOM 2376 N N . LYS A 1 301 ? 0.893 3.667 -26.073 1.00 95.12 301 LYS A N 1
ATOM 2377 C CA . LYS A 1 301 ? 1.610 4.149 -27.255 1.00 95.12 301 LYS A CA 1
ATOM 2378 C C . LYS A 1 301 ? 3.110 4.246 -26.973 1.00 95.12 301 LYS A C 1
ATOM 2380 O O . LYS A 1 301 ? 3.897 3.727 -27.764 1.00 95.12 301 LYS A O 1
ATOM 2385 N N . GLU A 1 302 ? 3.496 4.841 -25.846 1.00 96.06 302 GLU A N 1
ATOM 2386 C CA . GLU A 1 302 ? 4.908 4.961 -25.472 1.00 96.06 302 GLU A CA 1
ATOM 2387 C C . GLU A 1 302 ? 5.524 3.600 -25.113 1.00 96.06 302 GLU A C 1
ATOM 2389 O O . GLU A 1 302 ? 6.637 3.310 -25.539 1.00 96.06 302 GLU A O 1
ATOM 2394 N N . MET A 1 303 ? 4.785 2.704 -24.449 1.00 95.81 303 MET A N 1
ATOM 2395 C CA . MET A 1 303 ? 5.251 1.341 -24.163 1.00 95.81 303 MET A CA 1
ATOM 2396 C C . MET A 1 303 ? 5.606 0.563 -25.430 1.00 95.81 303 MET A C 1
ATOM 2398 O O . MET A 1 303 ? 6.676 -0.037 -25.498 1.00 95.81 303 MET A O 1
ATOM 2402 N N . ARG A 1 304 ? 4.766 0.618 -26.472 1.00 96.75 304 ARG A N 1
ATOM 2403 C CA . ARG A 1 304 ? 5.085 -0.014 -27.765 1.00 96.75 304 ARG A CA 1
ATOM 2404 C C . ARG A 1 304 ? 6.332 0.589 -28.409 1.00 96.75 304 ARG A C 1
ATOM 2406 O O . ARG A 1 304 ? 7.149 -0.151 -28.949 1.00 96.75 304 ARG A O 1
ATOM 2413 N N . LYS A 1 305 ? 6.479 1.914 -28.338 1.00 97.50 305 LYS A N 1
ATOM 2414 C CA . LYS A 1 305 ? 7.641 2.627 -28.879 1.00 97.50 305 LYS A CA 1
ATOM 2415 C C . LYS A 1 305 ? 8.933 2.226 -28.161 1.00 97.50 305 LYS A C 1
ATOM 2417 O O . LYS A 1 305 ? 9.897 1.898 -28.838 1.00 97.50 305 LYS A O 1
ATOM 2422 N N . GLN A 1 306 ? 8.940 2.197 -26.826 1.00 96.62 306 GLN A N 1
ATOM 2423 C CA . GLN A 1 306 ? 10.117 1.810 -26.037 1.00 96.62 306 GLN A CA 1
ATOM 2424 C C . GLN A 1 306 ? 10.462 0.322 -26.193 1.00 96.62 306 GLN A C 1
ATOM 2426 O O . GLN A 1 306 ? 11.633 -0.021 -26.241 1.00 96.62 306 GLN A O 1
ATOM 2431 N N . ILE A 1 307 ? 9.478 -0.573 -26.339 1.00 97.19 307 ILE A N 1
ATOM 2432 C CA . ILE A 1 307 ? 9.749 -1.997 -26.619 1.00 97.19 307 ILE A CA 1
ATOM 2433 C C . ILE A 1 307 ? 10.416 -2.187 -27.993 1.00 97.19 307 ILE A C 1
ATOM 2435 O O . ILE A 1 307 ? 11.248 -3.077 -28.150 1.00 97.19 307 ILE A O 1
ATOM 2439 N N . ALA A 1 308 ? 10.057 -1.364 -28.982 1.00 97.06 308 ALA A N 1
ATOM 2440 C CA . ALA A 1 308 ? 10.665 -1.386 -30.313 1.00 97.06 308 ALA A CA 1
ATOM 2441 C C . ALA A 1 308 ? 12.031 -0.674 -30.378 1.00 97.06 308 ALA A C 1
ATOM 2443 O O . ALA A 1 308 ? 12.704 -0.739 -31.407 1.00 97.06 308 ALA A O 1
ATOM 2444 N N . ASP A 1 309 ? 12.434 0.016 -29.310 1.00 97.50 309 ASP A N 1
ATOM 2445 C CA . ASP A 1 309 ? 13.725 0.688 -29.221 1.00 97.50 309 ASP A CA 1
ATOM 2446 C C . ASP A 1 309 ? 14.870 -0.346 -29.258 1.00 97.50 309 ASP A C 1
ATOM 2448 O O . ASP A 1 309 ? 14.781 -1.375 -28.575 1.00 97.50 309 ASP A O 1
ATOM 2452 N N . PRO A 1 310 ? 15.965 -0.100 -30.008 1.00 97.25 310 PRO A N 1
ATOM 2453 C CA . PRO A 1 310 ? 17.115 -1.001 -30.059 1.00 97.25 310 PRO A CA 1
ATOM 2454 C C . PRO A 1 310 ? 17.634 -1.434 -28.682 1.00 97.25 310 PRO A C 1
ATOM 2456 O O . PRO A 1 310 ? 18.007 -2.597 -28.528 1.00 97.25 310 PRO A O 1
ATOM 2459 N N . ARG A 1 311 ? 17.567 -0.551 -27.674 1.00 96.75 311 ARG A N 1
ATOM 2460 C CA . ARG A 1 311 ? 17.981 -0.820 -26.284 1.00 96.75 311 ARG A CA 1
ATOM 2461 C C . ARG A 1 311 ? 17.200 -1.966 -25.629 1.00 96.75 311 ARG A C 1
ATOM 2463 O O . ARG A 1 311 ? 17.729 -2.654 -24.762 1.00 96.75 311 ARG A O 1
ATOM 2470 N N . PHE A 1 312 ? 15.948 -2.183 -26.035 1.00 97.19 312 PHE A N 1
ATOM 2471 C CA . PHE A 1 312 ? 15.068 -3.230 -25.499 1.00 97.19 312 PHE A CA 1
ATOM 2472 C C . PHE A 1 312 ? 14.788 -4.368 -26.490 1.00 97.19 312 PHE A C 1
ATOM 2474 O O . PHE A 1 312 ? 14.089 -5.320 -26.135 1.00 97.19 312 PHE A O 1
ATOM 2481 N N . SER A 1 313 ? 15.332 -4.297 -27.707 1.00 94.00 313 SER A N 1
ATOM 2482 C CA . SER A 1 313 ? 15.013 -5.213 -28.811 1.00 94.00 313 SER A CA 1
ATOM 2483 C C . SER A 1 313 ? 15.230 -6.695 -28.471 1.00 94.00 313 SER A C 1
ATOM 2485 O O . SER A 1 313 ? 14.364 -7.521 -28.761 1.00 94.00 313 SER A O 1
ATOM 2487 N N . GLU A 1 314 ? 16.318 -7.029 -27.772 1.00 96.19 314 GLU A N 1
ATOM 2488 C CA . GLU A 1 314 ? 16.609 -8.391 -27.295 1.00 96.19 314 GLU A CA 1
ATOM 2489 C C . GLU A 1 314 ? 15.531 -8.919 -26.329 1.00 96.19 314 GLU A C 1
ATOM 2491 O O . GLU A 1 314 ? 15.206 -10.107 -26.306 1.00 96.19 314 GLU A O 1
ATOM 2496 N N . TYR A 1 315 ? 14.912 -8.023 -25.560 1.00 96.62 315 TYR A N 1
ATOM 2497 C CA . TYR A 1 315 ? 13.921 -8.350 -24.535 1.00 96.62 315 TYR A CA 1
ATOM 2498 C C . TYR A 1 315 ? 12.476 -8.248 -25.022 1.00 96.62 315 TYR A C 1
ATOM 2500 O O . TYR A 1 315 ? 11.548 -8.616 -24.288 1.00 96.62 315 TYR A O 1
ATOM 2508 N N . ALA A 1 316 ? 12.261 -7.774 -26.250 1.00 96.31 316 ALA A N 1
ATOM 2509 C CA . ALA A 1 316 ? 10.942 -7.478 -26.789 1.00 96.31 316 ALA A CA 1
ATOM 2510 C C . ALA A 1 316 ? 9.940 -8.647 -26.681 1.00 96.31 316 ALA A C 1
ATOM 2512 O O . ALA A 1 316 ? 8.800 -8.384 -26.281 1.00 96.31 316 ALA A O 1
ATOM 2513 N N . PRO A 1 317 ? 10.302 -9.930 -26.924 1.00 95.31 317 PRO A N 1
ATOM 2514 C CA . PRO A 1 317 ? 9.361 -11.044 -26.76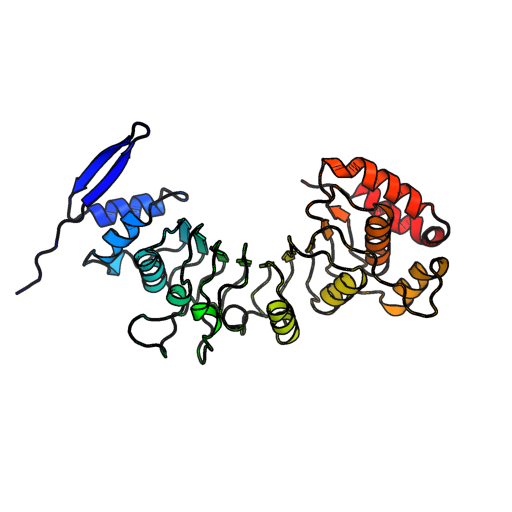8 1.00 95.31 317 PRO A CA 1
ATOM 2515 C C . PRO A 1 317 ? 8.810 -11.192 -25.342 1.00 95.31 317 PRO A C 1
ATOM 2517 O O . PRO A 1 317 ? 7.636 -11.516 -25.155 1.00 95.31 317 PRO A O 1
ATOM 2520 N N . ARG A 1 318 ? 9.641 -10.936 -24.322 1.00 94.31 318 ARG A N 1
ATOM 2521 C CA . ARG A 1 318 ? 9.227 -10.979 -22.912 1.00 94.31 318 ARG A CA 1
ATOM 2522 C C . ARG A 1 318 ? 8.399 -9.750 -22.557 1.00 94.31 318 ARG A C 1
ATOM 2524 O O . ARG A 1 318 ? 7.311 -9.898 -22.006 1.00 94.31 318 ARG A O 1
ATOM 2531 N N . LEU A 1 319 ? 8.889 -8.559 -22.900 1.00 95.88 319 LEU A N 1
ATOM 2532 C CA . LEU A 1 319 ? 8.247 -7.286 -22.555 1.00 95.88 319 LEU A CA 1
ATOM 2533 C C . LEU A 1 319 ? 6.890 -7.105 -23.244 1.00 95.88 319 LEU A C 1
ATOM 2535 O O . LEU A 1 319 ? 5.973 -6.532 -22.662 1.00 95.88 319 LEU A O 1
ATOM 2539 N N . SER A 1 320 ? 6.708 -7.672 -24.440 1.00 95.06 320 SER A N 1
ATOM 2540 C CA . SER A 1 320 ? 5.433 -7.622 -25.167 1.00 95.06 320 SER A CA 1
ATOM 2541 C C . SER A 1 320 ? 4.275 -8.265 -24.400 1.00 95.06 320 SER A C 1
ATOM 2543 O O . SER A 1 320 ? 3.125 -7.918 -24.651 1.00 95.06 320 SER A O 1
ATOM 2545 N N . ARG A 1 321 ? 4.538 -9.158 -23.433 1.00 93.56 321 ARG A N 1
ATOM 2546 C CA . ARG A 1 321 ? 3.495 -9.751 -22.574 1.00 93.56 321 ARG A CA 1
ATOM 2547 C C . ARG A 1 321 ? 2.766 -8.701 -21.730 1.00 93.56 321 ARG A C 1
ATOM 2549 O O . ARG A 1 321 ? 1.560 -8.831 -21.520 1.00 93.56 321 ARG A O 1
ATOM 2556 N N . LEU A 1 322 ? 3.464 -7.632 -21.335 1.00 92.56 322 LEU A N 1
ATOM 2557 C CA . LEU A 1 322 ? 2.889 -6.512 -20.581 1.00 92.56 322 LEU A CA 1
ATOM 2558 C C . LEU A 1 322 ? 1.788 -5.790 -21.369 1.00 92.56 322 LEU A C 1
ATOM 2560 O O . LEU A 1 322 ? 0.871 -5.226 -20.778 1.00 92.56 322 LEU A O 1
ATOM 2564 N N . LEU A 1 323 ? 1.839 -5.842 -22.706 1.00 90.94 323 LEU A N 1
ATOM 2565 C CA . LEU A 1 323 ? 0.838 -5.206 -23.562 1.00 90.94 323 LEU A CA 1
ATOM 2566 C C . LEU A 1 323 ? -0.519 -5.931 -23.530 1.00 90.94 323 LEU A C 1
ATOM 2568 O O . LEU A 1 323 ? -1.542 -5.301 -23.804 1.00 90.94 323 LEU A O 1
ATOM 2572 N N . TYR A 1 324 ? -0.535 -7.232 -23.212 1.00 83.50 324 TYR A N 1
ATOM 2573 C CA . TYR A 1 324 ? -1.727 -8.090 -23.279 1.00 83.50 324 TYR A CA 1
ATOM 2574 C C . TYR A 1 324 ? -2.385 -8.315 -21.918 1.00 83.50 324 TYR A C 1
ATOM 2576 O O . TYR A 1 324 ? -3.609 -8.326 -21.822 1.00 83.50 324 TYR A O 1
ATOM 2584 N N . ASN A 1 325 ? -1.589 -8.446 -20.856 1.00 74.06 325 ASN A N 1
ATOM 2585 C CA . ASN A 1 325 ? -2.084 -8.740 -19.504 1.00 74.06 325 ASN A CA 1
ATOM 2586 C C . ASN A 1 325 ? -2.688 -7.516 -18.792 1.00 74.06 325 ASN A C 1
ATOM 2588 O O . ASN A 1 325 ? -3.081 -7.588 -17.630 1.00 74.06 325 ASN A O 1
ATOM 2592 N N . GLY A 1 326 ? -2.728 -6.376 -19.477 1.00 53.50 326 GLY A N 1
ATOM 2593 C CA . GLY A 1 326 ? -2.448 -5.117 -18.821 1.00 53.50 326 GLY A CA 1
ATOM 2594 C C . GLY A 1 326 ? -3.543 -4.464 -17.999 1.00 53.50 326 GLY A C 1
ATOM 2595 O O . GLY A 1 326 ? -3.224 -3.428 -17.461 1.00 53.50 326 GLY A O 1
ATOM 2596 N N . TRP A 1 327 ? -4.805 -4.907 -17.920 1.00 60.72 327 TRP A N 1
ATOM 2597 C CA . TRP A 1 327 ? -5.833 -3.986 -17.390 1.00 60.72 327 TRP A CA 1
ATOM 2598 C C . TRP A 1 327 ? -7.00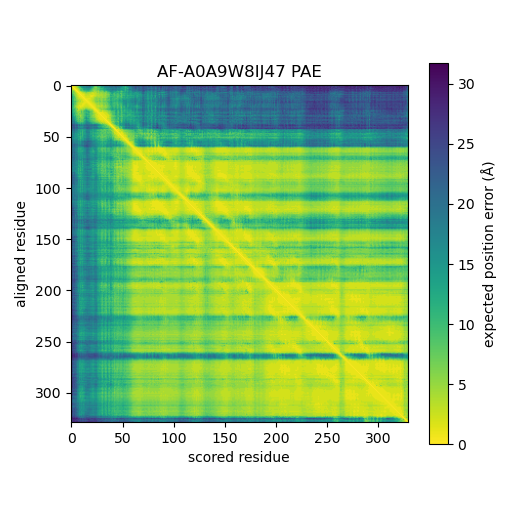7 -4.700 -16.713 1.00 60.72 327 TRP A C 1
ATOM 2600 O O . TRP A 1 327 ? -7.988 -5.044 -17.370 1.00 60.72 327 TRP A O 1
ATOM 2610 N N . LYS A 1 328 ? -6.915 -4.902 -15.395 1.00 53.66 328 LYS A N 1
ATOM 2611 C CA . LYS A 1 328 ? -8.082 -5.145 -14.535 1.00 53.66 328 LYS A CA 1
ATOM 2612 C C . LYS A 1 328 ? -8.370 -3.857 -13.762 1.00 53.66 328 LYS A C 1
ATOM 2614 O O . LYS A 1 328 ? -7.447 -3.319 -13.153 1.00 53.66 328 LYS A O 1
ATOM 2619 N N . GLU A 1 329 ? -9.600 -3.352 -13.884 1.00 50.53 329 GLU A N 1
ATOM 2620 C CA . GLU A 1 329 ? -10.131 -2.285 -13.016 1.00 50.53 329 GLU A CA 1
ATOM 2621 C C . GLU A 1 329 ? -10.259 -2.778 -11.571 1.00 50.53 329 GLU A C 1
ATOM 2623 O O . GLU A 1 329 ? -10.594 -3.976 -11.387 1.00 50.53 329 GLU A O 1
#

Solvent-accessible surface area (backbone atoms only — not comparable to full-atom values): 17840 Å² total; per-residue (Å²): 134,81,82,79,83,75,71,41,68,44,74,47,68,49,99,85,68,53,71,47,72,44,71,30,88,57,37,59,55,52,51,51,50,46,52,70,67,47,86,73,78,73,53,57,70,58,31,44,54,48,70,72,37,90,68,48,81,75,62,50,66,40,44,66,47,64,46,68,38,61,74,79,43,64,33,52,30,51,53,48,52,65,11,21,85,43,20,30,33,40,36,42,37,27,85,36,59,49,76,67,56,50,53,42,41,44,96,90,37,96,83,45,69,45,51,19,66,52,21,30,35,44,34,41,30,42,71,34,64,51,76,69,38,45,70,48,77,85,84,77,82,57,37,43,64,41,28,27,34,41,35,34,77,28,68,78,67,55,38,52,59,60,88,54,51,87,17,24,78,45,29,27,34,43,31,37,42,83,44,76,68,52,51,55,49,57,72,74,46,76,40,58,36,27,27,32,45,34,24,68,78,38,64,38,29,38,64,51,49,54,50,51,36,67,69,19,61,40,27,25,36,42,30,23,19,53,45,42,51,60,82,75,60,90,92,58,52,80,70,48,44,54,60,50,49,33,71,76,48,45,84,33,28,72,44,23,27,37,44,36,35,45,74,64,96,86,66,66,52,65,41,40,40,50,39,50,54,50,48,46,63,18,15,81,46,44,46,31,56,45,62,47,79,90,49,43,65,65,45,52,53,44,42,55,52,53,39,69,31,79,66,32,45,91,48,27,80,67,58,54,48,39,74,72,62,34,78,82,134

Foldseek 3Di:
DDDDFAWQWDWDQDPVGDTDIDTGLCVLVVLVVCCVVVVDDDDPVNLVSNVSGPVLVVLQADQEAAYEDEAPCLSVLVSLLSNLAHHQYYAYAYAAEDLNVSNFDDPVDLLDGRANARHAYYHDHYNDADPVQQCDDHDDDQRYQQHAAYHYPAADRHNDCSPPPNCLQRHAHDAHADDVRVVVSLVVDQNQRHQEYAHAADAAELVSVLVVQQSHLNHAEYEYAQHAPDDDPPPADPLCRLVVLLVPAAQTNQNHAEYEHHDDVDDDLLSRLVSLLSNLSRHVRHQEYHDDPVCVVVNLVNNVVVCPDPSNVVVNVSSVNHSPSYDDD

Mean predicted aligned error: 8.76 Å

Organism: NCBI:txid417176

Radius of gyration: 24.71 Å; Cα contacts (8 Å, |Δi|>4): 618; chains: 1; bounding box: 67×31×78 Å

Secondary structure (DSSP, 8-state):
-PPP-PPEEEEEE-TTS-EEEEEETTHHHHHHHHHHH-TT---HHHHHHHHT-TTGGGTTT--EEEEE--S--HHHHHHHHHTTTT--EEEEEEEEE--GGGGTB-SS-TT-B---TT--EEEEEEEE--TTGGGPPP-SS-S-TT--EEEESSS--SSSSTTTTT-TTT--EEE----HHHHHHHHHS---S--EEEEEEEEEEHHHHHHHHHH-TT--EEEEEEEE--PPPTT--GGGHHHHHHHHH-S--TT--EEEEE--TTS-HHHHHHHHHHHHHH-TT--EEE--GGGHHHHHHHHHHHHTSGGGGGGHHHHGGGGTS----

pLDDT: mean 82.82, std 15.61, range [24.42, 97.69]

Sequence (329 aa):
MAPRVSEVSLDIGDADGNLTTIIGKHTCFLLLNLSTIARKTLFANGCKQLVACPDLALVCKLSCIDCNIDEDSSGVLQLARLNALTLQTINIWSYYEVDISGLIRDDDNDENYVVYPYLRTLEIYVAHVPAISQRLTFKGAVPFPSLWNLILRSYYPLGDDVVFRDNGATLEYLKVALHPELVAILERHNYVSIQVLALPRVRLSFWGAVYLIKSLPLLSDLHTRAPIRGEIPQGVADADLPEYVRSAYAPMGRRSRCWHIAYHSIYDNVDLVTSILLLALICPNFDYAAVYKDDRESFMKEMRKQIADPRFSEYAPRLSRLLYNGWKE